Protein AF-0000000073273699 (afdb_homodimer)

Sequence (366 aa):
MGSTVRSQSVQRQERALERGRAPSEVQRMVDHVKKYYNDFLTRGKEALASQLFDDDVVHKDLVWDPAHPTVGVHGMQHYLHDLRTAFPDFTIEIDQIATCDMNSLMVQYSGTATGLGEYHSHKPSHHVSAFSGINLVRFNHDRSKIVEIQVYRSAFAEDRLELGERELHGEGGFRELRLRRLVMGSTVRSQSVQRQERALERGRAPSEVQRMVDHVKKYYNDFLTRGKEALASQLFDDDVVHKDLVWDPAHPTVGVHGMQHYLHDLRTAFPDFTIEIDQIATCDMNSLMVQYSGTATGLGEYHSHKPSHHVSAFSGINLVRFNHDRSKIVEIQVYRSAFAEDRLELGERELHGEGGFRELRLRRLV

pLDDT: mean 83.65, std 21.77, range [27.78, 98.88]

Organism: Auxenochlorella protothecoides (NCBI:txid3075)

Structure (mmCIF, N/CA/C/O backbone):
data_AF-0000000073273699-model_v1
#
loop_
_entity.id
_entity.type
_entity.pdbx_description
1 polymer 'SnoaL-like domain-containing protein'
#
loop_
_atom_site.group_PDB
_atom_site.id
_atom_site.type_symbol
_atom_site.label_atom_id
_atom_site.label_alt_id
_atom_site.label_comp_id
_atom_site.label_asym_id
_atom_site.label_entity_id
_atom_site.label_seq_id
_atom_site.pdbx_PDB_ins_code
_atom_site.Cartn_x
_atom_site.Cartn_y
_atom_site.Cartn_z
_atom_site.occupancy
_atom_site.B_iso_or_equiv
_atom_site.auth_seq_id
_atom_site.auth_comp_id
_atom_site.auth_asym_id
_atom_site.auth_atom_id
_atom_site.pdbx_PDB_model_num
ATOM 1 N N . MET A 1 1 ? 9.578 -1.946 24.609 1 35.25 1 MET A N 1
ATOM 2 C CA . MET A 1 1 ? 10.43 -2.873 23.875 1 35.25 1 MET A CA 1
ATOM 3 C C . MET A 1 1 ? 10.219 -2.721 22.375 1 35.25 1 MET A C 1
ATOM 5 O O . MET A 1 1 ? 11.156 -2.91 21.594 1 35.25 1 MET A O 1
ATOM 9 N N . GLY A 1 2 ? 8.961 -2.311 21.938 1 38.31 2 GLY A N 1
ATOM 10 C CA . GLY A 1 2 ? 8.578 -2.162 20.547 1 38.31 2 GLY A CA 1
ATOM 11 C C . GLY A 1 2 ? 9.242 -0.978 19.875 1 38.31 2 GLY A C 1
ATOM 12 O O . GLY A 1 2 ? 9.617 -1.058 18.703 1 38.31 2 GLY A O 1
ATOM 13 N N . SER A 1 3 ? 9.391 0.11 20.578 1 46.91 3 SER A N 1
ATOM 14 C CA . SER A 1 3 ? 9.93 1.363 20.062 1 46.91 3 SER A CA 1
ATOM 15 C C . SER A 1 3 ? 11.391 1.213 19.656 1 46.91 3 SER A C 1
ATOM 17 O O . SER A 1 3 ? 11.789 1.681 18.578 1 46.91 3 SER A O 1
ATOM 19 N N . THR A 1 4 ? 12.031 0.482 20.453 1 46.03 4 THR A N 1
ATOM 20 C CA . THR A 1 4 ? 13.469 0.326 20.266 1 46.03 4 THR A CA 1
ATOM 21 C C . THR A 1 4 ? 13.766 -0.51 19.031 1 46.03 4 THR A C 1
ATOM 23 O O . THR A 1 4 ? 14.688 -0.197 18.266 1 46.03 4 THR A O 1
ATOM 26 N N . VAL A 1 5 ? 12.945 -1.526 18.875 1 42.91 5 VAL A N 1
ATOM 27 C CA . VAL A 1 5 ? 13.172 -2.438 17.75 1 42.91 5 VAL A CA 1
ATOM 28 C C . VAL A 1 5 ? 12.898 -1.719 16.438 1 42.91 5 VAL A C 1
ATOM 30 O O . VAL A 1 5 ? 13.617 -1.913 15.453 1 42.91 5 VAL A O 1
ATOM 33 N N . ARG A 1 6 ? 12.016 -0.863 16.469 1 51.16 6 ARG A N 1
ATOM 34 C CA . ARG A 1 6 ? 11.68 -0.072 15.281 1 51.16 6 ARG A CA 1
ATOM 35 C C . ARG A 1 6 ? 12.812 0.882 14.93 1 51.16 6 ARG A C 1
ATOM 37 O O . ARG A 1 6 ? 13.172 1.02 13.758 1 51.16 6 ARG A O 1
ATOM 44 N N . SER A 1 7 ? 13.398 1.481 15.969 1 52.69 7 SER A N 1
ATOM 45 C CA . SER A 1 7 ? 14.508 2.412 15.781 1 52.69 7 SER A CA 1
ATOM 46 C C . SER A 1 7 ? 15.727 1.709 15.195 1 52.69 7 SER A C 1
ATOM 48 O O . SER A 1 7 ? 16.375 2.236 14.289 1 52.69 7 SER A O 1
ATOM 50 N N . GLN A 1 8 ? 15.953 0.525 15.625 1 49.41 8 GLN A N 1
ATOM 51 C CA . GLN A 1 8 ? 17.109 -0.231 15.164 1 49.41 8 GLN A CA 1
ATOM 52 C C . GLN A 1 8 ? 16.938 -0.667 13.711 1 49.41 8 GLN A C 1
ATOM 54 O O . GLN A 1 8 ? 17.906 -0.669 12.945 1 49.41 8 GLN A O 1
ATOM 59 N N . SER A 1 9 ? 15.758 -0.946 13.445 1 48.06 9 SER A N 1
ATOM 60 C CA . SER A 1 9 ? 15.492 -1.367 12.07 1 48.06 9 SER A CA 1
ATOM 61 C C . SER A 1 9 ? 15.734 -0.227 11.086 1 48.06 9 SER A C 1
ATOM 63 O O . SER A 1 9 ? 16.359 -0.425 10.039 1 48.06 9 SER A O 1
ATOM 65 N N . VAL A 1 10 ? 15.367 0.947 11.508 1 48.16 10 VAL A N 1
ATOM 66 C CA . VAL A 1 10 ? 15.578 2.115 10.656 1 48.16 10 VAL A CA 1
ATOM 67 C C . VAL A 1 10 ? 17.078 2.398 10.531 1 48.16 10 VAL A C 1
ATOM 69 O O . VAL A 1 10 ? 17.562 2.688 9.438 1 48.16 10 VAL A O 1
ATOM 72 N N . GLN A 1 11 ? 17.719 2.305 11.641 1 50.72 11 GLN A N 1
ATOM 73 C CA . GLN A 1 11 ? 19.156 2.555 11.617 1 50.72 11 GLN A CA 1
ATOM 74 C C . GLN A 1 11 ? 19.875 1.539 10.742 1 50.72 11 GLN A C 1
ATOM 76 O O . GLN A 1 11 ? 20.797 1.895 10 1 50.72 11 GLN A O 1
ATOM 81 N N . ARG A 1 12 ? 19.562 0.298 10.977 1 49.91 12 ARG A N 1
ATOM 82 C CA . ARG A 1 12 ? 20.188 -0.731 10.148 1 49.91 12 ARG A CA 1
ATOM 83 C C . ARG A 1 12 ? 19.922 -0.482 8.664 1 4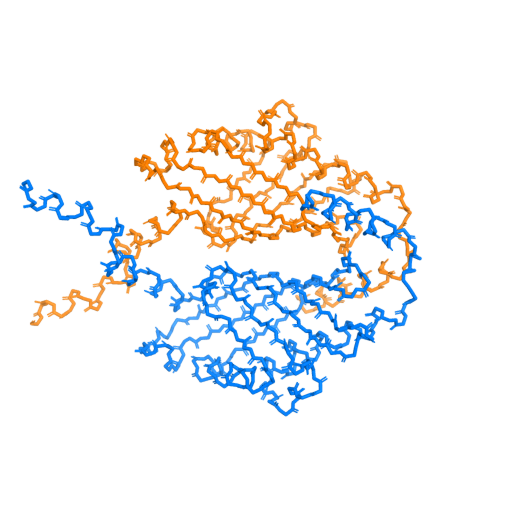9.91 12 ARG A C 1
ATOM 85 O O . ARG A 1 12 ? 20.781 -0.713 7.824 1 49.91 12 ARG A O 1
ATOM 92 N N . GLN A 1 13 ? 18.781 0.066 8.453 1 50.44 13 GLN A N 1
ATOM 93 C CA . GLN A 1 13 ? 18.359 0.38 7.09 1 50.44 13 GLN A CA 1
ATOM 94 C C . GLN A 1 13 ? 19.172 1.532 6.512 1 50.44 13 GLN A C 1
ATOM 96 O O . GLN A 1 13 ? 19.609 1.477 5.359 1 50.44 13 GLN A O 1
ATOM 101 N N . GLU A 1 14 ? 19.375 2.502 7.289 1 49.09 14 GLU A N 1
ATOM 102 C CA . GLU A 1 14 ? 20.219 3.623 6.883 1 49.09 14 GLU A CA 1
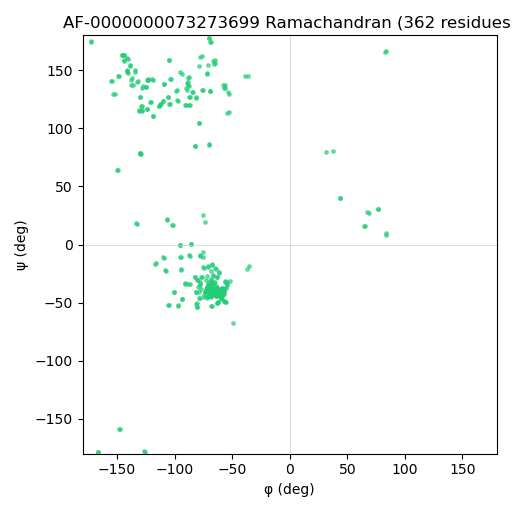ATOM 103 C C . GLU A 1 14 ? 21.625 3.156 6.512 1 49.09 14 GLU A C 1
ATOM 105 O O . GLU A 1 14 ? 22.203 3.621 5.527 1 49.09 14 GLU A O 1
ATOM 110 N N . ARG A 1 15 ? 22.062 2.273 7.301 1 47.03 15 ARG A N 1
ATOM 111 C CA . ARG A 1 15 ? 23.406 1.737 7.059 1 47.03 15 ARG A CA 1
ATOM 112 C C . ARG A 1 15 ? 23.438 0.911 5.777 1 47.03 15 ARG A C 1
ATOM 114 O O . ARG A 1 15 ? 24.422 0.946 5.035 1 47.03 15 ARG A O 1
ATOM 121 N N . ALA A 1 16 ? 22.453 0.102 5.652 1 51.53 16 ALA A N 1
ATOM 122 C CA . ALA A 1 16 ? 22.406 -0.703 4.434 1 51.53 16 ALA A CA 1
ATOM 123 C C . ALA A 1 16 ? 22.328 0.184 3.195 1 51.53 16 ALA A C 1
ATOM 125 O O . ALA A 1 16 ? 22.953 -0.119 2.17 1 51.53 16 ALA A O 1
ATOM 126 N N . LEU A 1 17 ? 21.547 1.187 3.297 1 50.28 17 LEU A N 1
ATOM 127 C CA . LEU A 1 17 ? 21.453 2.184 2.236 1 50.28 17 LEU A CA 1
ATOM 128 C C . LEU A 1 17 ? 22.828 2.75 1.902 1 50.28 17 LEU A C 1
ATOM 130 O O . LEU A 1 17 ? 23.109 3.064 0.744 1 50.28 17 LEU A O 1
ATOM 134 N N . GLU A 1 18 ? 23.578 2.82 2.982 1 46.41 18 GLU A N 1
ATOM 135 C CA . GLU A 1 18 ? 24.938 3.338 2.859 1 46.41 18 GLU A CA 1
ATOM 136 C C . GLU A 1 18 ? 25.891 2.262 2.354 1 46.41 18 GLU A C 1
ATOM 138 O O . GLU A 1 18 ? 26.828 2.557 1.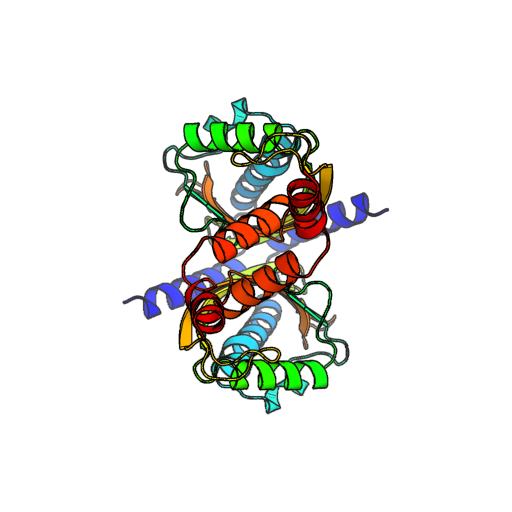603 1 46.41 18 GLU A O 1
ATOM 143 N N . ARG A 1 19 ? 25.844 1.085 3.057 1 47.75 19 ARG A N 1
ATOM 144 C CA . ARG A 1 19 ? 26.906 0.115 2.85 1 47.75 19 ARG A CA 1
ATOM 145 C C . ARG A 1 19 ? 26.75 -0.583 1.502 1 47.75 19 ARG A C 1
ATOM 147 O O . ARG A 1 19 ? 27.703 -1.189 1.002 1 47.75 19 ARG A O 1
ATOM 154 N N . GLY A 1 20 ? 26.219 -0.313 0.647 1 47.22 20 GLY A N 1
ATOM 155 C CA . GLY A 1 20 ? 26.094 -0.995 -0.631 1 47.22 20 GLY A CA 1
ATOM 156 C C . GLY A 1 20 ? 26.016 -2.504 -0.497 1 47.22 20 GLY A C 1
ATOM 157 O O . GLY A 1 20 ? 26.766 -3.102 0.286 1 47.22 20 GLY A O 1
ATOM 158 N N . ARG A 1 21 ? 24.969 -3.303 -0.185 1 52.19 21 ARG A N 1
ATOM 159 C CA . ARG A 1 21 ? 24.891 -4.758 -0.176 1 52.19 21 ARG A CA 1
ATOM 160 C C . ARG A 1 21 ? 25.719 -5.359 -1.311 1 52.19 21 ARG A C 1
ATOM 162 O O . ARG A 1 21 ? 25.875 -4.738 -2.365 1 52.19 21 ARG A O 1
ATOM 169 N N . ALA A 1 22 ? 26.359 -6.633 -0.948 1 56.41 22 ALA A N 1
ATOM 170 C CA . ALA A 1 22 ? 27 -7.227 -2.117 1 56.41 22 ALA A CA 1
ATOM 171 C C . ALA A 1 22 ? 26.016 -7.379 -3.268 1 56.41 22 ALA A C 1
ATOM 173 O O . ALA A 1 22 ? 24.906 -7.879 -3.076 1 56.41 22 ALA A O 1
ATOM 174 N N . PRO A 1 23 ? 26.203 -6.688 -4.266 1 62.56 23 PRO A N 1
ATOM 175 C CA . PRO A 1 23 ? 25.375 -6.648 -5.48 1 62.56 23 PRO A CA 1
ATOM 176 C C . PRO A 1 23 ? 24.797 -8.008 -5.844 1 62.56 23 PRO A C 1
ATOM 178 O O . PRO A 1 23 ? 23.641 -8.094 -6.293 1 62.56 23 PRO A O 1
ATOM 181 N N . SER A 1 24 ? 25.375 -9.094 -5.297 1 74.56 24 SER A N 1
ATOM 182 C CA . SER A 1 24 ? 24.938 -10.406 -5.766 1 74.56 24 SER A CA 1
ATOM 183 C C . SER A 1 24 ? 23.75 -10.906 -4.961 1 74.56 24 SER A C 1
ATOM 185 O O . SER A 1 24 ? 22.828 -11.516 -5.52 1 74.56 24 SER A O 1
ATOM 187 N N . GLU A 1 25 ? 23.672 -10.602 -3.656 1 80.31 25 GLU A N 1
ATOM 188 C CA . GLU A 1 25 ? 22.578 -11.07 -2.814 1 80.31 25 GLU A CA 1
ATOM 189 C C . GLU A 1 25 ? 21.266 -10.352 -3.148 1 80.31 25 GLU A C 1
ATOM 191 O O . GLU A 1 25 ? 20.203 -10.969 -3.199 1 80.31 25 GLU A O 1
ATOM 196 N N . VAL A 1 26 ? 21.438 -9.164 -3.402 1 85.06 26 VAL A N 1
ATOM 197 C CA . VAL A 1 26 ? 20.266 -8.383 -3.771 1 85.06 26 VAL A CA 1
ATOM 198 C C . VAL A 1 26 ? 19.734 -8.852 -5.125 1 85.06 26 VAL A C 1
ATOM 200 O O . VAL A 1 26 ? 18.516 -8.977 -5.312 1 85.06 26 VAL A O 1
ATOM 203 N N . GLN A 1 27 ? 20.609 -9.156 -5.977 1 88.25 27 GLN A N 1
ATOM 204 C CA . GLN A 1 27 ? 20.219 -9.617 -7.305 1 88.25 27 GLN A CA 1
ATOM 205 C C . GLN A 1 27 ? 19.453 -10.93 -7.227 1 88.25 27 GLN A C 1
ATOM 207 O O . GLN A 1 27 ? 18.484 -11.141 -7.973 1 88.25 27 GLN A O 1
ATOM 212 N N . ARG A 1 28 ? 19.875 -11.773 -6.352 1 90.75 28 ARG A N 1
ATOM 213 C CA . ARG A 1 28 ? 19.188 -13.047 -6.188 1 90.75 28 ARG A CA 1
ATOM 214 C C . ARG A 1 28 ? 17.766 -12.836 -5.691 1 90.75 28 ARG A C 1
ATOM 216 O O . ARG A 1 28 ? 16.828 -13.469 -6.188 1 90.75 28 ARG A O 1
ATOM 223 N N . MET A 1 29 ? 17.641 -11.945 -4.711 1 94.44 29 MET A N 1
ATOM 224 C CA . MET A 1 29 ? 16.312 -11.625 -4.199 1 94.44 29 MET A CA 1
ATOM 225 C C . MET A 1 29 ? 15.438 -11.016 -5.293 1 94.44 29 MET A C 1
ATOM 227 O O . MET A 1 29 ? 14.266 -11.359 -5.418 1 94.44 29 MET A O 1
ATOM 231 N N . VAL A 1 30 ? 16.016 -10.203 -6.066 1 93.62 30 VAL A N 1
ATOM 232 C CA . VAL A 1 30 ? 15.289 -9.531 -7.141 1 93.62 30 VAL A CA 1
ATOM 233 C C . VAL A 1 30 ? 14.836 -10.555 -8.18 1 93.62 30 VAL A C 1
ATOM 235 O O . VAL A 1 30 ? 13.703 -10.508 -8.656 1 93.62 30 VAL A O 1
ATOM 238 N N . ASP A 1 31 ? 15.695 -11.461 -8.5 1 94.12 31 ASP A N 1
ATOM 239 C CA . ASP A 1 31 ? 15.336 -12.523 -9.445 1 94.12 31 ASP A CA 1
ATOM 240 C C . ASP A 1 31 ? 14.188 -13.367 -8.906 1 94.12 31 ASP A C 1
ATOM 242 O O . ASP A 1 31 ? 13.312 -13.781 -9.664 1 94.12 31 ASP A O 1
ATOM 246 N N . HIS A 1 32 ? 14.258 -13.617 -7.613 1 96.56 32 HIS A N 1
ATOM 247 C CA . HIS A 1 32 ? 13.195 -14.375 -6.973 1 96.56 32 HIS A CA 1
ATOM 248 C C . HIS A 1 32 ? 11.859 -13.641 -7.062 1 96.56 32 HIS A C 1
ATOM 250 O O . HIS A 1 32 ? 10.836 -14.25 -7.367 1 96.56 32 HIS A O 1
ATOM 256 N N . VAL A 1 33 ? 11.836 -12.398 -6.863 1 97.12 33 VAL A N 1
ATOM 257 C CA . VAL A 1 33 ? 10.617 -11.586 -6.91 1 97.12 33 VAL A CA 1
ATOM 258 C C . VAL A 1 33 ? 10.102 -11.523 -8.344 1 97.12 33 VAL A C 1
ATOM 260 O O . VAL A 1 33 ? 8.891 -11.578 -8.578 1 97.12 33 VAL A O 1
ATOM 263 N N . LYS A 1 34 ? 10.992 -11.43 -9.297 1 97.19 34 LYS A N 1
ATOM 264 C CA . LYS A 1 34 ? 10.57 -11.445 -10.688 1 97.19 34 LYS A CA 1
ATOM 265 C C . LYS A 1 34 ? 9.891 -12.766 -11.039 1 97.19 34 LYS A C 1
ATOM 267 O O . LYS A 1 34 ? 8.867 -12.781 -11.734 1 97.19 34 LYS A O 1
ATOM 272 N N . LYS A 1 35 ? 10.438 -13.852 -10.586 1 98 35 LYS A N 1
ATOM 273 C CA . LYS A 1 35 ? 9.828 -15.156 -10.797 1 98 35 LYS A CA 1
ATOM 274 C C . LYS A 1 35 ? 8.453 -15.234 -10.133 1 98 35 LYS A C 1
ATOM 276 O O . LYS A 1 35 ? 7.512 -15.781 -10.703 1 98 35 LYS A O 1
ATOM 281 N N . TYR A 1 36 ? 8.359 -14.672 -8.969 1 98.81 36 TYR A N 1
ATOM 282 C CA . TYR A 1 36 ? 7.09 -14.68 -8.242 1 98.81 36 TYR A CA 1
ATOM 283 C C . TYR A 1 36 ? 6.023 -13.906 -9.016 1 98.81 36 TYR A C 1
ATOM 285 O O . TYR A 1 36 ? 4.941 -14.43 -9.281 1 98.81 36 TYR A O 1
ATOM 293 N N . TYR A 1 37 ? 6.281 -12.727 -9.445 1 98.56 37 TYR A N 1
ATOM 294 C CA . TYR A 1 37 ? 5.281 -11.867 -10.07 1 98.56 37 TYR A CA 1
ATOM 295 C C . TYR A 1 37 ? 5.035 -12.289 -11.516 1 98.56 37 TYR A C 1
ATOM 297 O O . TYR A 1 37 ? 3.889 -12.422 -11.945 1 98.56 37 TYR A O 1
ATOM 305 N N . ASN A 1 38 ? 6.086 -12.539 -12.305 1 97.88 38 ASN A N 1
ATOM 306 C CA . ASN A 1 38 ? 5.957 -12.766 -13.742 1 97.88 38 ASN A CA 1
ATOM 307 C C . ASN A 1 38 ? 5.547 -14.203 -14.047 1 97.88 38 ASN A C 1
ATOM 309 O O . ASN A 1 38 ? 4.691 -14.445 -14.898 1 97.88 38 ASN A O 1
ATOM 313 N N . ASP A 1 39 ? 6.113 -15.125 -13.344 1 98.31 39 ASP A N 1
ATOM 314 C CA . ASP A 1 39 ? 5.898 -16.531 -13.68 1 98.31 39 ASP A CA 1
ATOM 315 C C . ASP A 1 39 ? 4.805 -17.141 -12.82 1 98.31 39 ASP A C 1
ATOM 317 O O . ASP A 1 39 ? 3.84 -17.719 -13.336 1 98.31 39 ASP A O 1
ATOM 321 N N . PHE A 1 40 ? 4.961 -16.984 -11.484 1 98.75 40 PHE A N 1
ATOM 322 C CA . PHE A 1 40 ? 3.988 -17.594 -10.586 1 98.75 40 PHE A CA 1
ATOM 323 C C . PHE A 1 40 ? 2.625 -16.922 -10.719 1 98.75 40 PHE A C 1
ATOM 325 O O . PHE A 1 40 ? 1.641 -17.578 -11.078 1 98.75 40 PHE A O 1
ATOM 332 N N . LEU A 1 41 ? 2.559 -15.656 -10.594 1 98.56 41 LEU A N 1
ATOM 333 C CA . LEU A 1 41 ? 1.275 -14.961 -10.578 1 98.56 41 LEU A CA 1
ATOM 334 C C . LEU A 1 41 ? 0.747 -14.766 -12 1 98.56 41 LEU A C 1
ATOM 336 O O . LEU A 1 41 ? -0.39 -15.133 -12.297 1 98.56 41 LEU A O 1
ATOM 340 N N . THR A 1 42 ? 1.517 -14.18 -12.891 1 98.25 42 THR A N 1
ATOM 341 C CA . THR A 1 42 ? 1.051 -13.766 -14.203 1 98.25 42 THR A CA 1
ATOM 342 C C . THR A 1 42 ? 0.881 -14.969 -15.125 1 98.25 42 THR A C 1
ATOM 344 O O . THR A 1 42 ? -0.141 -15.094 -15.805 1 98.25 42 THR A O 1
ATOM 347 N N . ARG A 1 43 ? 1.837 -15.875 -15.109 1 97.94 43 ARG A N 1
ATOM 348 C CA . ARG A 1 43 ? 1.798 -17 -16.047 1 97.94 43 ARG A CA 1
ATOM 349 C C . ARG A 1 43 ? 1.17 -18.219 -15.391 1 97.94 43 ARG A C 1
ATOM 351 O O . ARG A 1 43 ? 0.941 -19.234 -16.047 1 97.94 43 ARG A O 1
ATOM 358 N N . GLY A 1 44 ? 0.947 -18.219 -14.117 1 97.88 44 GLY A N 1
ATOM 359 C CA . GLY A 1 44 ? 0.243 -19.297 -13.438 1 97.88 44 GLY A CA 1
ATOM 360 C C . GLY A 1 44 ? 1.1 -20.531 -13.234 1 97.88 44 GLY A C 1
ATOM 361 O O . GLY A 1 44 ? 0.584 -21.656 -13.188 1 97.88 44 GLY A O 1
ATOM 362 N N . LYS A 1 45 ? 2.373 -20.328 -13.086 1 98.06 45 LYS A N 1
ATOM 363 C CA . LYS A 1 45 ? 3.252 -21.484 -12.93 1 98.06 45 LYS A CA 1
ATOM 364 C C . LYS A 1 45 ? 3.256 -21.984 -11.484 1 98.06 45 LYS A C 1
ATOM 366 O O . LYS A 1 45 ? 4.219 -21.75 -10.75 1 98.06 45 LYS A O 1
ATOM 371 N N . GLU A 1 46 ? 2.32 -22.781 -11.188 1 97.75 46 GLU A N 1
ATOM 372 C CA . GLU A 1 46 ? 2.082 -23.281 -9.836 1 97.75 46 GLU A CA 1
ATOM 373 C C . GLU A 1 46 ? 3.254 -24.125 -9.344 1 97.75 46 GLU A C 1
ATOM 375 O O . GLU A 1 46 ? 3.568 -24.125 -8.148 1 97.75 46 GLU A O 1
ATOM 380 N N . ALA A 1 47 ? 3.951 -24.734 -10.195 1 97.62 47 ALA A N 1
ATOM 381 C CA . ALA A 1 47 ? 5.035 -25.641 -9.859 1 97.62 47 ALA A CA 1
ATOM 382 C C . ALA A 1 47 ? 6.207 -24.906 -9.227 1 97.62 47 ALA A C 1
ATOM 384 O O . ALA A 1 47 ? 7.07 -25.516 -8.594 1 97.62 47 ALA A O 1
ATOM 385 N N . LEU A 1 48 ? 6.25 -23.641 -9.375 1 98.44 48 LEU A N 1
ATOM 386 C CA . LEU A 1 48 ? 7.352 -22.828 -8.852 1 98.44 48 LEU A CA 1
ATOM 387 C C . LEU A 1 48 ? 7.184 -22.609 -7.352 1 98.44 48 LEU A C 1
ATOM 389 O O . LEU A 1 48 ? 8.109 -22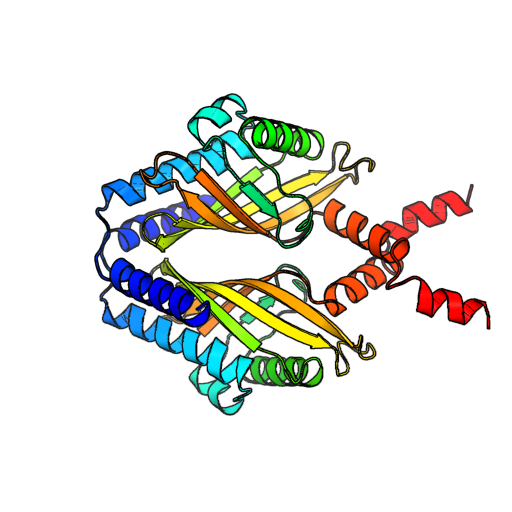.125 -6.688 1 98.44 48 LEU A O 1
ATOM 393 N N . ALA A 1 49 ? 6.059 -22.969 -6.797 1 98.62 49 ALA A N 1
ATOM 394 C CA . ALA A 1 49 ? 5.734 -22.609 -5.418 1 98.62 49 ALA A CA 1
ATOM 395 C C . ALA A 1 49 ? 6.801 -23.109 -4.453 1 98.62 49 ALA A C 1
ATOM 397 O O . ALA A 1 49 ? 7.297 -22.344 -3.617 1 98.62 49 ALA A O 1
ATOM 398 N N . SER A 1 50 ? 7.18 -24.328 -4.551 1 97.88 50 SER A N 1
ATOM 399 C CA . SER A 1 50 ? 8.125 -24.922 -3.607 1 97.88 50 SER A CA 1
ATOM 400 C C . SER A 1 50 ? 9.508 -24.281 -3.74 1 97.88 50 SER A C 1
ATOM 402 O O . SER A 1 50 ? 10.281 -24.266 -2.781 1 97.88 50 SER A O 1
ATOM 404 N N . GLN A 1 51 ? 9.812 -23.781 -4.875 1 98.06 51 GLN A N 1
ATOM 405 C CA . GLN A 1 51 ? 11.078 -23.094 -5.102 1 98.06 51 GLN A CA 1
ATOM 406 C C . GLN A 1 51 ? 11.023 -21.656 -4.578 1 98.06 51 GLN A C 1
ATOM 408 O O . GLN A 1 51 ? 12.031 -21.125 -4.105 1 98.06 51 GLN A O 1
ATOM 413 N N . LEU A 1 52 ? 9.938 -21.047 -4.582 1 98.75 52 LEU A N 1
ATOM 414 C CA . LEU A 1 52 ? 9.805 -19.625 -4.316 1 98.75 52 LEU A CA 1
ATOM 415 C C . LEU A 1 52 ? 9.578 -19.359 -2.832 1 98.75 52 LEU A C 1
ATOM 417 O O . LEU A 1 52 ? 10.07 -18.375 -2.285 1 98.75 52 LEU A O 1
ATOM 421 N N . PHE A 1 53 ? 8.891 -20.297 -2.184 1 98.88 53 PHE A N 1
ATOM 422 C CA . PHE A 1 53 ? 8.367 -19.953 -0.864 1 98.88 53 PHE A CA 1
ATOM 423 C C . PHE A 1 53 ? 8.945 -20.891 0.2 1 98.88 53 PHE A C 1
ATOM 425 O O . PHE A 1 53 ? 9.117 -22.078 -0.042 1 98.88 53 PHE A O 1
ATOM 432 N N . ASP A 1 54 ? 9.203 -20.281 1.361 1 98.62 54 ASP A N 1
ATOM 433 C CA . ASP A 1 54 ? 9.492 -21.047 2.57 1 98.62 54 ASP A CA 1
ATOM 434 C C . ASP A 1 54 ? 8.281 -21.859 3.014 1 98.62 54 ASP A C 1
ATOM 436 O O . ASP A 1 54 ? 7.137 -21.453 2.758 1 98.62 54 ASP A O 1
ATOM 440 N N . ASP A 1 55 ? 8.477 -22.906 3.729 1 98.12 55 ASP A N 1
ATOM 441 C CA . ASP A 1 55 ? 7.383 -23.75 4.203 1 98.12 55 ASP A CA 1
ATOM 442 C C . ASP A 1 55 ? 6.438 -22.969 5.109 1 98.12 55 ASP A C 1
ATOM 444 O O . ASP A 1 55 ? 5.246 -23.281 5.188 1 98.12 55 ASP A O 1
ATOM 448 N N . ASP A 1 56 ? 7 -21.891 5.707 1 97.69 56 ASP A N 1
ATOM 449 C CA . ASP A 1 56 ? 6.219 -21.125 6.676 1 97.69 56 ASP A CA 1
ATOM 450 C C . ASP A 1 56 ? 5.785 -19.781 6.09 1 97.69 56 ASP A C 1
ATOM 452 O O . ASP A 1 56 ? 5.539 -18.828 6.832 1 97.69 56 ASP A O 1
ATOM 456 N N . VAL A 1 57 ? 5.777 -19.688 4.832 1 98.88 57 VAL A N 1
ATOM 457 C CA . VAL A 1 57 ? 5.449 -18.422 4.191 1 98.88 57 VAL A CA 1
ATOM 458 C C . VAL A 1 57 ? 4.078 -17.953 4.66 1 98.88 57 VAL A C 1
ATOM 460 O O . VAL A 1 57 ? 3.154 -18.75 4.82 1 98.88 57 VAL A O 1
ATOM 463 N N . VAL A 1 58 ? 3.961 -16.641 4.953 1 98.88 58 VAL A N 1
ATOM 464 C CA . VAL A 1 58 ? 2.705 -15.977 5.273 1 98.88 58 VAL A CA 1
ATOM 465 C C . VAL A 1 58 ? 2.449 -14.852 4.277 1 98.88 58 VAL A C 1
ATOM 467 O O . VAL A 1 58 ? 3.303 -13.984 4.082 1 98.88 58 VAL A O 1
ATOM 470 N N . HIS A 1 59 ? 1.339 -14.898 3.611 1 98.75 59 HIS A N 1
ATOM 471 C CA . HIS A 1 59 ? 0.853 -13.891 2.674 1 98.75 59 HIS A CA 1
ATOM 472 C C . HIS A 1 59 ? -0.392 -13.195 3.213 1 98.75 59 HIS A C 1
ATOM 474 O O . HIS A 1 59 ? -1.407 -13.836 3.475 1 98.75 59 HIS A O 1
ATOM 480 N N . LYS A 1 60 ? -0.277 -11.852 3.359 1 98.5 60 LYS A N 1
ATOM 481 C CA . LYS A 1 60 ? -1.364 -11.094 3.975 1 98.5 60 LYS A CA 1
ATOM 482 C C . LYS A 1 60 ? -1.769 -9.906 3.105 1 98.5 60 LYS A C 1
ATOM 484 O O . LYS A 1 60 ? -0.938 -9.055 2.783 1 98.5 60 LYS A O 1
ATOM 489 N N . ASP A 1 61 ? -3.021 -9.906 2.672 1 97.94 61 ASP A N 1
ATOM 490 C CA . ASP A 1 61 ? -3.615 -8.672 2.162 1 97.94 61 ASP A CA 1
ATOM 491 C C . ASP A 1 61 ? -4.055 -7.762 3.305 1 97.94 61 ASP A C 1
ATOM 493 O O . ASP A 1 61 ? -5.109 -7.977 3.906 1 97.94 61 ASP A O 1
ATOM 497 N N . LEU A 1 62 ? -3.295 -6.719 3.562 1 98 62 LEU A N 1
ATOM 498 C CA . LEU A 1 62 ? -3.504 -5.918 4.762 1 98 62 LEU A CA 1
ATOM 499 C C . LEU A 1 62 ? -4.566 -4.852 4.523 1 98 62 LEU A C 1
ATOM 501 O O . LEU A 1 62 ? -4.953 -4.133 5.449 1 98 62 LEU A O 1
ATOM 505 N N . VAL A 1 63 ? -5.113 -4.855 3.289 1 97.62 63 VAL A N 1
ATOM 506 C CA . VAL A 1 63 ? -6.117 -3.859 2.936 1 97.62 63 VAL A CA 1
ATOM 507 C C . VAL A 1 63 ? -7.496 -4.512 2.893 1 97.62 63 VAL A C 1
ATOM 509 O O . VAL A 1 63 ? -8.414 -4.082 3.594 1 97.62 63 VAL A O 1
ATOM 512 N N . TRP A 1 64 ? -7.656 -5.598 2.168 1 94.25 64 TRP A N 1
ATOM 513 C CA . TRP A 1 64 ? -9 -6.062 1.827 1 94.25 64 TRP A CA 1
ATOM 514 C C . TRP A 1 64 ? -9.352 -7.324 2.609 1 94.25 64 TRP A C 1
ATOM 516 O O . TRP A 1 64 ? -10.531 -7.66 2.758 1 94.25 64 TRP A O 1
ATOM 526 N N . ASP A 1 65 ? -8.297 -8.023 3.078 1 92.12 65 ASP A N 1
ATOM 527 C CA . ASP A 1 65 ? -8.586 -9.242 3.826 1 92.12 65 ASP A CA 1
ATOM 528 C C . ASP A 1 65 ? -7.512 -9.516 4.875 1 92.12 65 ASP A C 1
ATOM 530 O O . ASP A 1 65 ? -6.895 -10.578 4.879 1 92.12 65 ASP A O 1
ATOM 534 N N . PRO A 1 66 ? -7.379 -8.633 5.863 1 93.56 66 PRO A N 1
ATOM 535 C CA . PRO A 1 66 ? -6.309 -8.773 6.852 1 93.56 66 PRO A CA 1
ATOM 536 C C . PRO A 1 66 ? -6.539 -9.938 7.812 1 93.56 66 PRO A C 1
ATOM 538 O O . PRO A 1 66 ? -5.602 -10.398 8.469 1 93.56 66 PRO A O 1
ATOM 541 N N . ALA A 1 67 ? -7.684 -10.391 7.918 1 91 67 ALA A N 1
ATOM 542 C CA . ALA A 1 67 ? -8.039 -11.391 8.922 1 91 67 ALA A CA 1
ATOM 543 C C . ALA A 1 67 ? -7.77 -12.797 8.414 1 91 67 ALA A C 1
ATOM 545 O O . ALA A 1 67 ? -7.777 -13.758 9.188 1 91 67 ALA A O 1
ATOM 546 N N . HIS A 1 68 ? -7.469 -12.984 7.137 1 94.19 68 HIS A N 1
ATOM 547 C CA . HIS A 1 68 ? -7.348 -14.32 6.562 1 94.19 68 HIS A CA 1
ATOM 548 C C . HIS A 1 68 ? -6.039 -14.469 5.789 1 94.19 68 HIS A C 1
ATOM 550 O O . HIS A 1 68 ? -6.043 -14.508 4.559 1 94.19 68 HIS A O 1
ATOM 556 N N . PRO A 1 69 ? -5.012 -14.656 6.441 1 97.75 69 PRO A N 1
ATOM 557 C CA . PRO A 1 69 ? -3.729 -14.852 5.762 1 97.75 69 PRO A CA 1
ATOM 558 C C . PRO A 1 69 ? -3.633 -16.203 5.062 1 97.75 69 PRO A C 1
ATOM 560 O O . PRO A 1 69 ? -4.246 -17.172 5.508 1 97.75 69 PRO A O 1
ATOM 563 N N . THR A 1 70 ? -2.932 -16.234 3.945 1 98.31 70 THR A N 1
ATOM 564 C CA . THR A 1 70 ? -2.514 -17.469 3.297 1 98.31 70 THR A CA 1
ATOM 565 C C . THR A 1 70 ? -1.223 -18 3.916 1 98.31 70 THR A C 1
ATOM 567 O O . THR A 1 70 ? -0.245 -17.25 4.047 1 98.31 70 THR A O 1
ATOM 570 N N . VAL A 1 71 ? -1.25 -19.297 4.238 1 98.56 71 VAL A N 1
ATOM 571 C CA . VAL A 1 71 ? -0.092 -19.828 4.949 1 98.56 71 VAL A CA 1
ATOM 572 C C . VAL A 1 71 ? 0.428 -21.078 4.234 1 98.56 71 VAL A C 1
ATOM 574 O O . VAL A 1 71 ? -0.357 -21.922 3.795 1 98.56 71 VAL A O 1
ATOM 577 N N . GLY A 1 72 ? 1.729 -21.125 4.086 1 98.69 72 GLY A N 1
ATOM 578 C CA . GLY A 1 72 ? 2.391 -22.328 3.59 1 98.69 72 GLY A CA 1
ATOM 579 C C . GLY A 1 72 ? 2.396 -22.422 2.076 1 98.69 72 GLY A C 1
ATOM 580 O O . GLY A 1 72 ? 1.648 -21.719 1.4 1 98.69 72 GLY A O 1
ATOM 581 N N . VAL A 1 73 ? 3.264 -23.375 1.627 1 98.75 73 VAL A N 1
ATOM 582 C CA . VAL A 1 73 ? 3.447 -23.562 0.192 1 98.75 73 VAL A CA 1
ATOM 583 C C . VAL A 1 73 ? 2.137 -24.031 -0.44 1 98.75 73 VAL A C 1
ATOM 585 O O . VAL A 1 73 ? 1.729 -23.516 -1.483 1 98.75 73 VAL A O 1
ATOM 588 N N . HIS A 1 74 ? 1.443 -24.938 0.207 1 98.31 74 HIS A N 1
ATOM 589 C CA . HIS A 1 74 ? 0.155 -25.391 -0.302 1 98.31 74 HIS A CA 1
ATOM 590 C C . HIS A 1 74 ? -0.868 -24.266 -0.307 1 98.31 74 HIS A C 1
ATOM 592 O O . HIS A 1 74 ? -1.678 -24.156 -1.231 1 98.31 74 HIS A O 1
ATOM 598 N N . GLY A 1 75 ? -0.818 -23.469 0.742 1 98.44 75 GLY A N 1
ATOM 599 C CA . GLY A 1 75 ? -1.673 -22.281 0.778 1 98.44 75 GLY A CA 1
ATOM 600 C C . GLY A 1 75 ? -1.449 -21.359 -0.395 1 98.44 75 GLY A C 1
ATOM 601 O O . GLY A 1 75 ? -2.406 -20.859 -0.996 1 98.44 75 GLY A O 1
ATOM 602 N N . MET A 1 76 ? -0.201 -21.203 -0.738 1 98.75 76 MET A N 1
ATOM 603 C CA . MET A 1 76 ? 0.132 -20.312 -1.851 1 98.75 76 MET A CA 1
ATOM 604 C C . MET A 1 76 ? -0.325 -20.922 -3.178 1 98.75 76 MET A C 1
ATOM 606 O O . MET A 1 76 ? -0.747 -20.188 -4.078 1 98.75 76 MET A O 1
ATOM 610 N N . GLN A 1 77 ? -0.244 -22.203 -3.295 1 98.56 77 GLN A N 1
ATOM 611 C CA . GLN A 1 77 ? -0.75 -22.859 -4.492 1 98.56 77 GLN A CA 1
ATOM 612 C C . GLN A 1 77 ? -2.262 -22.688 -4.617 1 98.56 77 GLN A C 1
ATOM 614 O O . GLN A 1 77 ? -2.771 -22.391 -5.699 1 98.56 77 GLN A O 1
ATOM 619 N N . HIS A 1 78 ? -2.953 -22.828 -3.547 1 97.25 78 HIS A N 1
ATOM 620 C CA . HIS A 1 78 ? -4.398 -22.641 -3.539 1 97.25 78 HIS A CA 1
ATOM 621 C C . HIS A 1 78 ? -4.762 -21.188 -3.846 1 97.25 78 HIS A C 1
ATOM 623 O O . HIS A 1 78 ? -5.723 -20.922 -4.57 1 97.25 78 HIS A O 1
ATOM 629 N N . TYR A 1 79 ? -4.008 -20.328 -3.279 1 97.44 79 TYR A N 1
ATOM 630 C CA . TYR A 1 79 ? -4.199 -18.922 -3.547 1 97.44 79 TYR A CA 1
ATOM 631 C C . TYR A 1 79 ? -4.109 -18.625 -5.039 1 97.44 79 TYR A C 1
ATOM 633 O O . TYR A 1 79 ? -4.961 -17.922 -5.594 1 97.44 79 TYR A O 1
ATOM 641 N N . LEU A 1 80 ? -3.035 -19.141 -5.633 1 98 80 LEU A N 1
ATOM 642 C CA . LEU A 1 80 ? -2.867 -18.953 -7.07 1 98 80 LEU A CA 1
ATOM 643 C C . LEU A 1 80 ? -4.043 -19.547 -7.84 1 98 80 LEU A C 1
ATOM 645 O O . LEU A 1 80 ? -4.547 -18.922 -8.781 1 98 80 LEU A O 1
ATOM 649 N N . HIS A 1 81 ? -4.461 -20.688 -7.461 1 96.38 81 HIS A N 1
ATOM 650 C CA . HIS A 1 81 ? -5.586 -21.344 -8.117 1 96.38 81 HIS A CA 1
ATOM 651 C C . HIS A 1 81 ? -6.848 -20.484 -8.031 1 96.38 81 HIS A C 1
ATOM 653 O O . HIS A 1 81 ? -7.535 -20.281 -9.031 1 96.38 81 HIS A O 1
ATOM 659 N N . ASP A 1 82 ? -7.137 -19.969 -6.852 1 94.75 82 ASP A N 1
ATOM 660 C CA . ASP A 1 82 ? -8.305 -19.125 -6.645 1 94.75 82 ASP A CA 1
ATOM 661 C C . ASP A 1 82 ? -8.219 -17.844 -7.484 1 94.75 82 ASP A C 1
ATOM 663 O O . ASP A 1 82 ? -9.203 -17.438 -8.102 1 94.75 82 ASP A O 1
ATOM 667 N N . LEU A 1 83 ? -7.047 -17.266 -7.48 1 96.25 83 LEU A N 1
ATOM 668 C CA . LEU A 1 83 ? -6.816 -16.047 -8.242 1 96.25 83 LEU A CA 1
ATOM 669 C C . LEU A 1 83 ? -7.062 -16.266 -9.727 1 96.25 83 LEU A C 1
ATOM 671 O O . LEU A 1 83 ? -7.785 -15.492 -10.367 1 96.25 83 LEU A O 1
ATOM 675 N N . ARG A 1 84 ? -6.578 -17.359 -10.258 1 95.81 84 ARG A N 1
ATOM 676 C CA . ARG A 1 84 ? -6.68 -17.625 -11.688 1 95.81 84 ARG A CA 1
ATOM 677 C C . ARG A 1 84 ? -8.086 -18.078 -12.062 1 95.81 84 ARG A C 1
ATOM 679 O O . ARG A 1 84 ? -8.523 -17.891 -13.203 1 95.81 84 ARG A O 1
ATOM 686 N N . THR A 1 85 ? -8.742 -18.688 -11.109 1 94.75 85 THR A N 1
ATOM 687 C CA . THR A 1 85 ? -10.141 -19.047 -11.336 1 94.75 85 THR A CA 1
ATOM 688 C C . THR A 1 85 ? -11.016 -17.812 -11.43 1 94.75 85 THR A C 1
ATOM 690 O O . THR A 1 85 ? -11.82 -17.672 -12.352 1 94.75 85 THR A O 1
ATOM 693 N N . ALA A 1 86 ? -10.781 -16.906 -10.555 1 95 86 ALA A N 1
ATOM 694 C CA . ALA A 1 86 ? -11.57 -15.672 -10.531 1 95 86 ALA A CA 1
ATOM 695 C C . ALA A 1 86 ? -11.188 -14.758 -11.695 1 95 86 ALA A C 1
ATOM 697 O O . ALA A 1 86 ? -12.055 -14.125 -12.305 1 95 86 ALA A O 1
ATOM 698 N N . PHE A 1 87 ? -9.859 -14.695 -11.961 1 97.5 87 PHE A N 1
ATOM 699 C CA . PHE A 1 87 ? -9.297 -13.789 -12.953 1 97.5 87 PHE A CA 1
ATOM 700 C C . PHE A 1 87 ? -8.375 -14.539 -13.914 1 97.5 87 PHE A C 1
ATOM 702 O O . PHE A 1 87 ? -7.152 -14.383 -13.852 1 97.5 87 PHE A O 1
ATOM 709 N N . PRO A 1 88 ? -8.859 -15.242 -14.859 1 97.38 88 PRO A N 1
ATOM 710 C CA . PRO A 1 88 ? -8.023 -16.062 -15.742 1 97.38 88 PRO A CA 1
ATOM 711 C C . PRO A 1 88 ? -7.062 -15.219 -16.578 1 97.38 88 PRO A C 1
ATOM 713 O O . PRO A 1 88 ? -6.078 -15.742 -17.109 1 97.38 88 PRO A O 1
ATOM 716 N N . ASP A 1 89 ? -7.309 -13.914 -16.781 1 97.81 89 ASP A N 1
ATOM 717 C CA . ASP A 1 89 ? -6.457 -13.039 -17.594 1 97.81 89 ASP A CA 1
ATOM 718 C C . ASP A 1 89 ? -5.578 -12.164 -16.688 1 97.81 89 ASP A C 1
ATOM 720 O O . ASP A 1 89 ? -5.016 -11.164 -17.156 1 97.81 89 ASP A O 1
ATOM 724 N N . PHE A 1 90 ? -5.465 -12.531 -15.461 1 98.06 90 PHE A N 1
ATOM 725 C CA . PHE A 1 90 ? -4.703 -11.758 -14.492 1 98.06 90 PHE A CA 1
ATOM 726 C C . PHE A 1 90 ? -3.291 -11.492 -15 1 98.06 90 PHE A C 1
ATOM 728 O O . 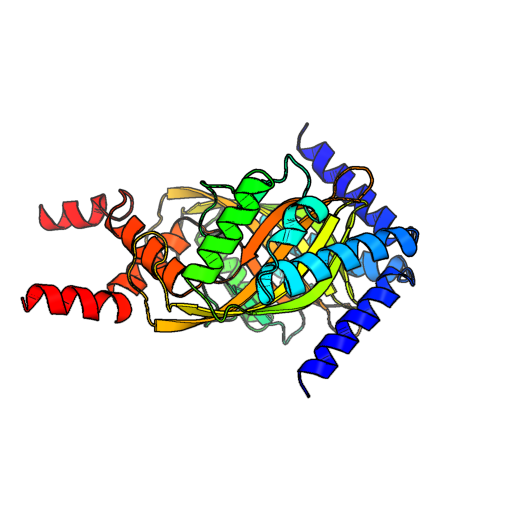PHE A 1 90 ? -2.596 -12.422 -15.43 1 98.06 90 PHE A O 1
ATOM 735 N N . THR A 1 91 ? -2.871 -10.219 -14.945 1 98.06 91 THR A N 1
ATOM 736 C CA . THR A 1 91 ? -1.495 -9.852 -15.258 1 98.06 91 THR A CA 1
ATOM 737 C C . THR A 1 91 ? -0.967 -8.836 -14.25 1 98.06 91 THR A C 1
ATOM 739 O O . THR A 1 91 ? -1.707 -7.961 -13.797 1 98.06 91 THR A O 1
ATOM 742 N N . ILE A 1 92 ? 0.241 -8.977 -13.938 1 98.06 92 ILE A N 1
ATOM 743 C CA . ILE A 1 92 ? 0.912 -8.039 -13.039 1 98.06 92 ILE A CA 1
ATOM 744 C C . ILE A 1 92 ? 2.307 -7.723 -13.578 1 98.06 92 ILE A C 1
ATOM 746 O O . ILE A 1 92 ? 2.996 -8.609 -14.094 1 98.06 92 ILE A O 1
ATOM 750 N N . GLU A 1 93 ? 2.695 -6.496 -13.539 1 97.38 93 GLU A N 1
ATOM 751 C CA . GLU A 1 93 ? 4.02 -6.023 -13.922 1 97.38 93 GLU A CA 1
ATOM 752 C C . GLU A 1 93 ? 4.691 -5.266 -12.781 1 97.38 93 GLU A C 1
ATOM 754 O O . GLU A 1 93 ? 4.039 -4.504 -12.07 1 97.38 93 GLU A O 1
ATOM 759 N N . ILE A 1 94 ? 5.988 -5.5 -12.703 1 96.62 94 ILE A N 1
ATOM 760 C CA . ILE A 1 94 ? 6.77 -4.797 -11.695 1 96.62 94 ILE A CA 1
ATOM 761 C C . ILE A 1 94 ? 7.113 -3.395 -12.188 1 96.62 94 ILE A C 1
ATOM 763 O O . ILE A 1 94 ? 7.664 -3.23 -13.281 1 96.62 94 ILE A O 1
ATOM 767 N N . ASP A 1 95 ? 6.785 -2.379 -11.391 1 94.75 95 ASP A N 1
ATOM 768 C CA . ASP A 1 95 ? 7.094 -0.994 -11.734 1 94.75 95 ASP A CA 1
ATOM 769 C C . ASP A 1 95 ? 8.422 -0.562 -11.125 1 94.75 95 ASP A C 1
ATOM 771 O O . ASP A 1 95 ? 9.234 0.092 -11.789 1 94.75 95 ASP A O 1
ATOM 775 N N . GLN A 1 96 ? 8.562 -0.902 -9.812 1 90.81 96 GLN A N 1
ATOM 776 C CA . GLN A 1 96 ? 9.75 -0.525 -9.055 1 90.81 96 GLN A CA 1
ATOM 777 C C . GLN A 1 96 ? 10.055 -1.558 -7.973 1 90.81 96 GLN A C 1
ATOM 779 O O . GLN A 1 96 ? 9.148 -2.166 -7.406 1 90.81 96 GLN A O 1
ATOM 784 N N . ILE A 1 97 ? 11.414 -1.728 -7.762 1 92.88 97 ILE A N 1
ATOM 785 C CA . ILE A 1 97 ? 11.883 -2.553 -6.652 1 92.88 97 ILE A CA 1
ATOM 786 C C . ILE A 1 97 ? 12.844 -1.75 -5.781 1 92.88 97 ILE A C 1
ATOM 788 O O . ILE A 1 97 ? 13.703 -1.029 -6.297 1 92.88 97 ILE A O 1
ATOM 792 N N . ALA A 1 98 ? 12.656 -1.858 -4.453 1 90.38 98 ALA A N 1
ATOM 793 C CA . ALA A 1 98 ? 13.555 -1.199 -3.508 1 90.38 98 ALA A CA 1
ATOM 794 C C . ALA A 1 98 ? 13.992 -2.162 -2.408 1 90.38 98 ALA A C 1
ATOM 796 O O . ALA A 1 98 ? 13.195 -2.963 -1.919 1 90.38 98 ALA A O 1
ATOM 797 N N . THR A 1 99 ? 15.266 -2.025 -2.07 1 86.06 99 THR A N 1
ATOM 798 C CA . THR A 1 99 ? 15.766 -2.799 -0.941 1 86.06 99 THR A CA 1
ATOM 799 C C . THR A 1 99 ? 15.547 -2.049 0.37 1 86.06 99 THR A C 1
ATOM 801 O O . THR A 1 99 ? 15.906 -0.878 0.491 1 86.06 99 THR A O 1
ATOM 804 N N . CYS A 1 100 ? 14.898 -2.748 1.317 1 82.81 100 CYS A N 1
ATOM 805 C CA . CYS A 1 100 ? 14.617 -2.076 2.58 1 82.81 100 CYS A CA 1
ATOM 806 C C . CYS A 1 100 ? 15.617 -2.492 3.654 1 82.81 100 CYS A C 1
ATOM 808 O O . CYS A 1 100 ? 15.945 -1.703 4.543 1 82.81 100 CYS A O 1
ATOM 810 N N . ASP A 1 101 ? 15.961 -3.734 3.707 1 81 101 ASP A N 1
ATOM 811 C CA . ASP A 1 101 ? 16.984 -4.27 4.598 1 81 101 ASP A CA 1
ATOM 812 C C . ASP A 1 101 ? 17.719 -5.449 3.951 1 81 101 ASP A C 1
ATOM 814 O O . ASP A 1 101 ? 17.719 -5.582 2.727 1 81 101 ASP A O 1
ATOM 818 N N . MET A 1 102 ? 18.312 -6.25 4.801 1 83.31 102 MET A N 1
ATOM 819 C CA . MET A 1 102 ? 19.172 -7.297 4.254 1 83.31 102 MET A CA 1
ATOM 820 C C . MET A 1 102 ? 18.328 -8.43 3.668 1 83.31 102 MET A C 1
ATOM 822 O O . MET A 1 102 ? 18.812 -9.195 2.836 1 83.31 102 MET A O 1
ATOM 826 N N . ASN A 1 103 ? 17.062 -8.492 4.086 1 91.56 103 ASN A N 1
ATOM 827 C CA . ASN A 1 103 ? 16.312 -9.664 3.658 1 91.56 103 ASN A CA 1
ATOM 828 C C . ASN A 1 103 ? 14.938 -9.281 3.123 1 91.56 103 ASN A C 1
ATOM 830 O O . ASN A 1 103 ? 14.023 -10.109 3.094 1 91.56 103 ASN A O 1
ATOM 834 N N . SER A 1 104 ? 14.805 -8.008 2.775 1 94.5 104 SER A N 1
ATOM 835 C CA . SER A 1 104 ? 13.461 -7.633 2.34 1 94.5 104 SER A CA 1
ATOM 836 C C . SER A 1 104 ? 13.508 -6.652 1.172 1 94.5 104 SER A C 1
ATOM 838 O O . SER A 1 104 ? 14.453 -5.867 1.053 1 94.5 104 SER A O 1
ATOM 840 N N . LEU A 1 105 ? 12.516 -6.746 0.316 1 95.62 105 LEU A N 1
ATOM 841 C CA . LEU A 1 105 ? 12.289 -5.848 -0.811 1 95.62 105 LEU A CA 1
ATOM 842 C C . LEU A 1 105 ? 10.898 -5.234 -0.75 1 95.62 105 LEU A C 1
ATOM 844 O O . LEU A 1 105 ? 9.945 -5.887 -0.315 1 95.62 105 LEU A O 1
ATOM 848 N N . MET A 1 106 ? 10.805 -3.998 -1.108 1 97.12 106 MET A N 1
ATOM 849 C CA . MET A 1 106 ? 9.523 -3.404 -1.471 1 97.12 106 MET A CA 1
ATOM 850 C C . MET A 1 106 ? 9.344 -3.377 -2.984 1 97.12 106 MET A C 1
ATOM 852 O O . MET A 1 106 ? 10.258 -2.98 -3.715 1 97.12 106 MET A O 1
ATOM 856 N N . VAL A 1 107 ? 8.164 -3.814 -3.443 1 97.56 107 VAL A N 1
ATOM 857 C CA . VAL A 1 107 ? 7.926 -3.977 -4.871 1 97.56 107 VAL A CA 1
ATOM 858 C C . VAL A 1 107 ? 6.641 -3.256 -5.266 1 97.56 107 VAL A C 1
ATOM 860 O O . VAL A 1 107 ? 5.555 -3.596 -4.785 1 97.56 107 VAL A O 1
ATOM 863 N N . GLN A 1 108 ? 6.793 -2.262 -6.062 1 98 108 GLN A N 1
ATOM 864 C CA . GLN A 1 108 ? 5.625 -1.632 -6.664 1 98 108 GLN A CA 1
ATOM 865 C C . GLN A 1 108 ? 5.25 -2.316 -7.977 1 98 108 GLN A C 1
ATOM 867 O O . GLN A 1 108 ? 6.121 -2.674 -8.773 1 98 108 GLN A O 1
ATOM 872 N N . TYR A 1 109 ? 3.938 -2.459 -8.133 1 98.5 109 TYR A N 1
ATOM 873 C CA . TYR A 1 109 ? 3.451 -3.174 -9.312 1 98.5 109 TYR A CA 1
ATOM 874 C C . TYR A 1 109 ? 2.131 -2.59 -9.797 1 98.5 109 TYR A C 1
ATOM 876 O O . TYR A 1 109 ? 1.481 -1.825 -9.078 1 98.5 109 TYR A O 1
ATOM 884 N N . SER A 1 110 ? 1.789 -2.898 -11 1 98.62 110 SER A N 1
ATOM 885 C CA . SER A 1 110 ? 0.495 -2.637 -11.625 1 98.62 110 SER A CA 1
ATOM 886 C C . SER A 1 110 ? 0.032 -3.824 -12.461 1 98.62 110 SER A C 1
ATOM 888 O O . SER A 1 110 ? 0.847 -4.645 -12.891 1 98.62 110 SER A O 1
ATOM 890 N N . GLY A 1 111 ? -1.301 -3.898 -12.594 1 98.38 111 GLY A N 1
ATOM 891 C CA . GLY A 1 111 ? -1.838 -5.008 -13.367 1 98.38 111 GLY A CA 1
ATOM 892 C C . GLY A 1 111 ? -3.301 -4.832 -13.727 1 98.38 111 GLY A C 1
ATOM 893 O O . GLY A 1 111 ? -3.885 -3.775 -13.477 1 98.38 111 GLY A O 1
ATOM 894 N N . THR A 1 112 ? -3.777 -5.848 -14.398 1 98.31 112 THR A N 1
ATOM 895 C CA . THR A 1 112 ? -5.188 -5.914 -14.773 1 98.31 112 THR A CA 1
ATOM 896 C C . THR A 1 112 ? -5.758 -7.301 -14.477 1 98.31 112 THR A C 1
ATOM 898 O O . THR A 1 112 ? -5.02 -8.289 -14.438 1 98.31 112 THR A O 1
ATOM 901 N N . ALA A 1 113 ? -7.004 -7.297 -14.164 1 97.69 113 ALA A N 1
ATOM 902 C CA . ALA A 1 113 ? -7.746 -8.523 -13.875 1 97.69 113 ALA A CA 1
ATOM 903 C C . ALA A 1 113 ? -9.227 -8.359 -14.211 1 97.69 113 ALA A C 1
ATOM 905 O O . ALA A 1 113 ? -9.867 -7.395 -13.797 1 97.69 113 ALA A O 1
ATOM 906 N N . THR A 1 114 ? -9.758 -9.344 -14.984 1 97.62 114 THR A N 1
ATOM 907 C CA . THR A 1 114 ? -11.188 -9.344 -15.289 1 97.62 114 THR A CA 1
ATOM 908 C C . THR A 1 114 ? -11.914 -10.414 -14.484 1 97.62 114 THR A C 1
ATOM 910 O O . THR A 1 114 ? -11.5 -11.578 -14.477 1 97.62 114 THR A O 1
ATOM 913 N N . GLY A 1 115 ? -12.945 -9.969 -13.805 1 96.56 115 GLY A N 1
ATOM 914 C CA . GLY A 1 115 ? -13.742 -10.906 -13.031 1 96.56 115 GLY A CA 1
ATOM 915 C C . GLY A 1 115 ? -14.555 -11.852 -13.891 1 96.56 115 GLY A C 1
ATOM 916 O O . GLY A 1 115 ? -15.758 -11.656 -14.07 1 96.56 115 GLY A O 1
ATOM 917 N N . LEU A 1 116 ? -13.914 -12.969 -14.281 1 96.12 116 LEU A N 1
ATOM 918 C CA . LEU A 1 116 ? -14.562 -13.867 -15.227 1 96.12 116 LEU A CA 1
ATOM 919 C C . LEU A 1 116 ? -14.969 -15.172 -14.547 1 96.12 116 LEU A C 1
ATOM 921 O O . LEU A 1 116 ? -15.664 -16 -15.133 1 96.12 116 LEU A O 1
ATOM 925 N N . GLY A 1 117 ? -14.516 -15.391 -13.344 1 93.25 117 GLY A N 1
ATOM 926 C CA . GLY A 1 117 ? -14.867 -16.578 -12.594 1 93.25 117 GLY A CA 1
ATOM 927 C C . GLY A 1 117 ? -15.438 -16.281 -11.219 1 93.25 117 GLY A C 1
ATOM 928 O O . GLY A 1 117 ? -15.609 -15.109 -10.859 1 93.25 117 GLY A O 1
ATOM 929 N N . GLU A 1 118 ? -15.711 -17.406 -10.531 1 86.31 118 GLU A N 1
ATOM 930 C CA . GLU A 1 118 ? -16.234 -17.25 -9.172 1 86.31 118 GLU A CA 1
ATOM 931 C C . GLU A 1 118 ? -15.164 -16.703 -8.234 1 86.31 118 GLU A C 1
ATOM 933 O O . GLU A 1 118 ? -13.992 -17.078 -8.32 1 86.31 118 GLU A O 1
ATOM 938 N N . TYR A 1 119 ? -15.578 -15.688 -7.48 1 79.56 119 TYR A N 1
ATOM 939 C CA . TYR A 1 119 ? -14.727 -15.109 -6.449 1 79.56 119 TYR A CA 1
ATOM 940 C C . TYR A 1 119 ? -15.414 -15.125 -5.09 1 79.56 119 TYR A C 1
ATOM 942 O O . TYR A 1 119 ? -16.375 -14.383 -4.867 1 79.56 119 TYR A O 1
ATOM 950 N N . HIS A 1 120 ? -14.891 -15.836 -4.121 1 77.62 120 HIS A N 1
ATOM 951 C CA . HIS A 1 120 ? -15.453 -15.984 -2.783 1 77.62 120 HIS A CA 1
ATOM 952 C C . HIS A 1 120 ? -16.953 -16.219 -2.842 1 77.62 120 HIS A C 1
ATOM 954 O O . HIS A 1 120 ? -17.719 -15.539 -2.143 1 77.62 120 HIS A O 1
ATOM 960 N N . SER A 1 121 ? -17.406 -16.953 -3.73 1 74.12 121 SER A N 1
ATOM 961 C CA . SER A 1 121 ? -18.781 -17.391 -3.852 1 74.12 121 SER A CA 1
ATOM 962 C C . SER A 1 121 ? -19.641 -16.344 -4.562 1 74.12 121 SER A C 1
ATOM 964 O O . SER A 1 121 ? -20.875 -16.391 -4.508 1 74.12 121 SER A O 1
ATOM 966 N N . HIS A 1 122 ? -19 -15.383 -5.062 1 82.06 122 HIS A N 1
ATOM 967 C CA . HIS A 1 122 ? -19.719 -14.414 -5.895 1 82.06 122 HIS A CA 1
ATOM 968 C C . HIS A 1 122 ? -19.625 -14.789 -7.367 1 82.06 122 HIS A C 1
ATOM 970 O O . HIS A 1 122 ? -18.625 -15.352 -7.816 1 82.06 122 HIS A O 1
ATOM 976 N N . LYS A 1 123 ? -20.703 -14.461 -8.016 1 85.94 123 LYS A N 1
ATOM 977 C CA . LYS A 1 123 ? -20.703 -14.609 -9.469 1 85.94 123 LYS A CA 1
ATOM 978 C C . LYS A 1 123 ? -19.703 -13.664 -10.125 1 85.94 123 LYS A C 1
ATOM 980 O O . LYS A 1 123 ? -19.344 -12.641 -9.547 1 85.94 123 LYS A O 1
ATOM 985 N N . PRO A 1 124 ? -19.359 -14.094 -11.352 1 91.88 124 PRO A N 1
ATOM 986 C CA . PRO A 1 124 ? -18.469 -13.188 -12.07 1 91.88 124 PRO A CA 1
ATOM 987 C C . PRO A 1 124 ? -19.031 -11.781 -12.219 1 91.88 124 PRO A C 1
ATOM 989 O O . PRO A 1 124 ? -20.219 -11.625 -12.531 1 91.88 124 PRO A O 1
ATOM 992 N N . SER A 1 125 ? -18.188 -10.812 -11.953 1 88.06 125 SER A N 1
ATOM 993 C CA . SER A 1 125 ? -18.609 -9.414 -12.078 1 88.06 125 SER A CA 1
ATOM 994 C C . SER A 1 125 ? -18.516 -8.938 -13.523 1 88.06 125 SER A C 1
ATOM 996 O O . SER A 1 125 ? -19.188 -7.961 -13.898 1 88.06 125 SER A O 1
ATOM 998 N N . HIS A 1 126 ? -17.625 -9.523 -14.266 1 94.75 126 HIS A N 1
ATOM 999 C CA . HIS A 1 126 ? -17.297 -9.164 -15.641 1 94.75 126 HIS A CA 1
ATOM 1000 C C . HIS A 1 126 ? -16.688 -7.773 -15.719 1 94.75 126 HIS A C 1
ATOM 1002 O O . HIS A 1 126 ? -16.641 -7.164 -16.797 1 94.75 126 HIS A O 1
ATOM 1008 N N . HIS A 1 127 ? -16.281 -7.281 -14.688 1 94.44 127 HIS A N 1
ATOM 1009 C CA . HIS A 1 127 ? -15.602 -5.992 -14.633 1 94.44 127 HIS A CA 1
ATOM 1010 C C . HIS A 1 127 ? -14.094 -6.156 -14.828 1 94.44 127 HIS A C 1
ATOM 1012 O O . HIS A 1 127 ? -13.492 -7.082 -14.281 1 94.44 127 HIS A O 1
ATOM 1018 N N . VAL A 1 128 ? -13.547 -5.25 -15.633 1 96.81 128 VAL A N 1
ATOM 1019 C CA . VAL A 1 128 ? -12.094 -5.16 -15.766 1 96.81 128 VAL A CA 1
ATOM 1020 C C . VAL A 1 128 ? -11.531 -4.25 -14.672 1 96.81 128 VAL A C 1
ATOM 1022 O O . VAL A 1 128 ? -11.906 -3.078 -14.578 1 96.81 128 VAL A O 1
ATOM 1025 N N . SER A 1 129 ? -10.734 -4.785 -13.914 1 97 129 SER A N 1
ATOM 1026 C CA . SER A 1 129 ? -10.078 -4.012 -12.875 1 97 129 SER A CA 1
ATOM 1027 C C . SER A 1 129 ? -8.625 -3.699 -13.242 1 97 129 SER A C 1
ATOM 1029 O O . SER A 1 129 ? -7.852 -4.609 -13.539 1 97 129 SER A O 1
ATOM 1031 N N . ALA A 1 130 ? -8.32 -2.438 -13.312 1 98 130 ALA A N 1
ATOM 1032 C CA . ALA A 1 130 ? -6.926 -2.008 -13.234 1 98 130 ALA A CA 1
ATOM 1033 C C . ALA A 1 130 ? -6.504 -1.762 -11.789 1 98 130 ALA A C 1
ATOM 1035 O O . ALA A 1 130 ? -7.238 -1.139 -11.023 1 98 130 ALA A O 1
ATOM 1036 N N . PHE A 1 131 ? -5.359 -2.297 -11.469 1 98.12 131 PHE A N 1
ATOM 1037 C CA . PHE A 1 131 ? -4.961 -2.176 -10.078 1 98.12 131 PHE A CA 1
ATOM 1038 C C . PHE A 1 131 ? -3.467 -1.902 -9.961 1 98.12 131 PHE A C 1
ATOM 1040 O O . PHE A 1 131 ? -2.719 -2.109 -10.922 1 98.12 131 PHE A O 1
ATOM 1047 N N . SER A 1 132 ? -3.047 -1.372 -8.82 1 98.69 132 SER A N 1
ATOM 1048 C CA . SER A 1 132 ? -1.653 -1.168 -8.438 1 98.69 132 SER A CA 1
ATOM 1049 C C . SER A 1 132 ? -1.45 -1.411 -6.945 1 98.69 132 SER A C 1
ATOM 1051 O O . SER A 1 132 ? -2.418 -1.5 -6.188 1 98.69 132 SER A O 1
ATOM 1053 N N . GLY A 1 133 ? -0.221 -1.595 -6.531 1 98.81 133 GLY A N 1
ATOM 1054 C CA . GLY A 1 133 ? 0.077 -1.827 -5.125 1 98.81 133 GLY A CA 1
ATOM 1055 C C . GLY A 1 133 ? 1.563 -1.833 -4.824 1 98.81 133 GLY A C 1
ATOM 1056 O O . GLY A 1 133 ? 2.387 -1.671 -5.727 1 98.81 133 GLY A O 1
ATOM 1057 N N . ILE A 1 134 ? 1.877 -1.92 -3.598 1 98.75 134 ILE A N 1
ATOM 1058 C CA . ILE A 1 134 ? 3.227 -2.164 -3.102 1 98.75 134 ILE A CA 1
ATOM 1059 C C . ILE A 1 134 ? 3.205 -3.307 -2.088 1 98.75 134 ILE A C 1
ATOM 1061 O O . ILE A 1 134 ? 2.389 -3.309 -1.163 1 98.75 134 ILE A O 1
ATOM 1065 N N . ASN A 1 135 ? 4.047 -4.273 -2.336 1 98.75 135 ASN A N 1
ATOM 1066 C CA . ASN A 1 135 ? 4.25 -5.355 -1.379 1 98.75 135 ASN A CA 1
ATOM 1067 C C . ASN A 1 135 ? 5.562 -5.188 -0.615 1 98.75 135 ASN A C 1
ATOM 1069 O O . ASN A 1 135 ? 6.566 -4.75 -1.184 1 98.75 135 ASN A O 1
ATOM 1073 N N . LEU A 1 136 ? 5.539 -5.52 0.638 1 98.31 136 LEU A N 1
ATOM 1074 C CA . LEU A 1 136 ? 6.754 -5.887 1.354 1 98.31 136 LEU A CA 1
ATOM 1075 C C . LEU A 1 136 ? 7.008 -7.387 1.265 1 98.31 136 LEU A C 1
ATOM 1077 O O . LEU A 1 136 ? 6.184 -8.188 1.714 1 98.31 136 LEU A O 1
ATOM 1081 N N . VAL A 1 137 ? 8.156 -7.742 0.686 1 98.31 137 VAL A N 1
ATOM 1082 C CA . VAL A 1 137 ? 8.523 -9.141 0.508 1 98.31 137 VAL A CA 1
ATOM 1083 C C . VAL A 1 137 ? 9.742 -9.469 1.365 1 98.31 137 VAL A C 1
ATOM 1085 O O . VAL A 1 137 ? 10.828 -8.93 1.145 1 98.31 137 VAL A O 1
ATOM 1088 N N . ARG A 1 138 ? 9.57 -10.406 2.297 1 98.06 138 ARG A N 1
ATOM 1089 C CA . ARG A 1 138 ? 10.656 -10.797 3.191 1 98.06 138 ARG A CA 1
ATOM 1090 C C . ARG A 1 138 ? 11.164 -12.195 2.861 1 98.06 138 ARG A C 1
ATOM 1092 O O . ARG A 1 138 ? 10.367 -13.109 2.621 1 98.06 138 ARG A O 1
ATOM 1099 N N . PHE A 1 139 ? 12.461 -12.305 2.906 1 97.75 139 PHE A N 1
ATOM 1100 C CA . PHE A 1 139 ? 13.117 -13.578 2.635 1 97.75 139 PHE A CA 1
ATOM 1101 C C . PHE A 1 139 ? 13.609 -14.219 3.928 1 97.75 139 PHE A C 1
ATOM 1103 O O . PHE A 1 139 ? 13.766 -13.539 4.941 1 97.75 139 PHE A O 1
ATOM 1110 N N . ASN A 1 140 ? 13.797 -15.523 3.799 1 97 140 ASN A N 1
ATOM 1111 C CA . ASN A 1 140 ? 14.391 -16.234 4.922 1 97 140 ASN A CA 1
ATOM 1112 C C . ASN A 1 140 ? 15.859 -15.875 5.102 1 97 140 ASN A C 1
ATOM 1114 O O . ASN A 1 140 ? 16.406 -15.07 4.344 1 97 140 ASN A O 1
ATOM 1118 N N . HIS A 1 141 ? 16.484 -16.391 6.059 1 92.62 141 HIS A N 1
ATOM 1119 C CA . HIS A 1 141 ? 17.812 -15.969 6.52 1 92.62 141 HIS A CA 1
ATOM 1120 C C . HIS A 1 141 ? 18.844 -16.078 5.402 1 92.62 141 HIS A C 1
ATOM 1122 O O . HIS A 1 141 ? 19.688 -15.203 5.258 1 92.62 141 HIS A O 1
ATOM 1128 N N . ASP A 1 142 ? 18.781 -17.047 4.582 1 92.69 142 ASP A N 1
ATOM 1129 C CA . ASP A 1 142 ? 19.781 -17.219 3.529 1 92.69 142 ASP A CA 1
ATOM 1130 C C . ASP A 1 142 ? 19.297 -16.594 2.219 1 92.69 142 ASP A C 1
ATOM 1132 O O . ASP A 1 142 ? 19.953 -16.734 1.183 1 92.69 142 ASP A O 1
ATOM 1136 N N . ARG A 1 143 ? 18.141 -16.062 2.312 1 93.56 143 ARG A N 1
ATOM 1137 C CA . ARG A 1 143 ? 17.562 -15.297 1.211 1 93.56 143 ARG A CA 1
ATOM 1138 C C . ARG A 1 143 ? 17.25 -16.188 0.018 1 93.56 143 ARG A C 1
ATOM 1140 O O . ARG A 1 143 ? 17.234 -15.734 -1.126 1 93.56 143 ARG A O 1
ATOM 1147 N N . SER A 1 144 ? 17 -17.422 0.328 1 95.38 144 SER A N 1
ATOM 1148 C CA . SER A 1 144 ? 16.75 -18.359 -0.756 1 95.38 144 SER A CA 1
ATOM 1149 C C . SER A 1 144 ? 15.25 -18.5 -1.041 1 95.38 144 SER A C 1
ATOM 1151 O O . SER A 1 144 ? 14.852 -18.953 -2.117 1 95.38 144 SER A O 1
ATOM 1153 N N . LYS A 1 145 ? 14.422 -18.125 -0.026 1 98.44 145 LYS A N 1
ATOM 1154 C CA . LYS A 1 145 ? 12.977 -18.281 -0.146 1 98.44 145 LYS A CA 1
ATOM 1155 C C . LYS A 1 145 ? 12.234 -17.109 0.483 1 98.44 145 LYS A C 1
ATOM 1157 O O . LYS A 1 145 ? 12.719 -16.5 1.438 1 98.44 145 LYS A O 1
ATOM 1162 N N . ILE A 1 146 ? 11.078 -16.828 -0.076 1 98.81 146 ILE A N 1
ATOM 1163 C CA . ILE A 1 146 ? 10.195 -15.828 0.499 1 98.81 146 ILE A CA 1
ATOM 1164 C C . ILE A 1 146 ? 9.5 -16.391 1.733 1 98.81 146 ILE A C 1
ATOM 1166 O O . ILE A 1 146 ? 8.938 -17.484 1.688 1 98.81 146 ILE A O 1
ATOM 1170 N N . VAL A 1 147 ? 9.477 -15.625 2.852 1 98.75 147 VAL A N 1
ATOM 1171 C CA . VAL A 1 147 ? 8.883 -16.141 4.078 1 98.75 147 VAL A CA 1
ATOM 1172 C C . VAL A 1 147 ? 7.672 -15.289 4.461 1 98.75 147 VAL A C 1
ATOM 1174 O O . VAL A 1 147 ? 6.852 -15.703 5.281 1 98.75 147 VAL A O 1
ATOM 1177 N N . GLU A 1 148 ? 7.551 -14.102 3.895 1 98.81 148 GLU A N 1
ATOM 1178 C CA . GLU A 1 148 ? 6.41 -13.242 4.188 1 98.81 148 GLU A CA 1
ATOM 1179 C C . GLU A 1 148 ? 6.141 -12.273 3.039 1 98.81 148 GLU A C 1
ATOM 1181 O O . GLU A 1 148 ? 7.078 -11.719 2.455 1 98.81 148 GLU A O 1
ATOM 1186 N N . ILE A 1 149 ? 4.875 -12.047 2.734 1 98.88 149 ILE A N 1
ATOM 1187 C CA . ILE A 1 149 ? 4.43 -11.016 1.81 1 98.88 149 ILE A CA 1
ATOM 1188 C C . ILE A 1 149 ? 3.309 -10.195 2.451 1 98.88 149 ILE A C 1
ATOM 1190 O O . ILE A 1 149 ? 2.275 -10.75 2.842 1 98.88 149 ILE A O 1
ATOM 1194 N N . GLN A 1 150 ? 3.566 -8.945 2.686 1 98.81 150 GLN A N 1
ATOM 1195 C CA . GLN A 1 150 ? 2.537 -7.984 3.07 1 98.81 150 GLN A CA 1
ATOM 1196 C C . GLN A 1 150 ? 2.043 -7.191 1.861 1 98.81 150 GLN A C 1
ATOM 1198 O O . GLN A 1 150 ? 2.832 -6.539 1.178 1 98.81 150 GLN A O 1
ATOM 1203 N N . VAL A 1 151 ? 0.733 -7.242 1.636 1 98.88 151 VAL A N 1
ATOM 1204 C CA . VAL A 1 151 ? 0.169 -6.699 0.406 1 98.88 151 VAL A CA 1
ATOM 1205 C C . VAL A 1 151 ? -0.635 -5.438 0.719 1 98.88 151 VAL A C 1
ATOM 1207 O O . VAL A 1 151 ? -1.533 -5.461 1.564 1 98.88 151 VAL A O 1
ATOM 1210 N N . TYR A 1 152 ? -0.292 -4.367 0.098 1 98.81 152 TYR A N 1
ATOM 1211 C CA . TYR A 1 152 ? -1.072 -3.137 0.025 1 98.81 152 TYR A CA 1
ATOM 1212 C C . TYR A 1 152 ? -1.44 -2.809 -1.417 1 98.81 152 TYR A C 1
ATOM 1214 O O . TYR A 1 152 ? -0.584 -2.398 -2.205 1 98.81 152 TYR A O 1
ATOM 1222 N N . ARG A 1 153 ? -2.668 -2.926 -1.745 1 98.75 153 ARG A N 1
ATOM 1223 C CA . ARG A 1 153 ? -3.053 -2.75 -3.141 1 98.75 153 ARG A CA 1
ATOM 1224 C C . ARG A 1 153 ? -4.41 -2.066 -3.252 1 98.75 153 ARG A C 1
ATOM 1226 O O . ARG A 1 153 ? -5.203 -2.094 -2.311 1 98.75 153 ARG A O 1
ATOM 1233 N N . SER A 1 154 ? -4.668 -1.441 -4.453 1 98.06 154 SER A N 1
ATOM 1234 C CA . SER A 1 154 ? -5.996 -0.95 -4.797 1 98.06 154 SER A CA 1
ATOM 1235 C C . SER A 1 154 ? -6.965 -2.102 -5.043 1 98.06 154 SER A C 1
ATOM 1237 O O . SER A 1 154 ? -6.57 -3.27 -5.02 1 98.06 154 SER A O 1
ATOM 1239 N N . ALA A 1 155 ? -8.172 -1.78 -5.234 1 95.12 155 ALA A N 1
ATOM 1240 C CA . ALA A 1 155 ? -9.242 -2.773 -5.219 1 95.12 155 ALA A CA 1
ATOM 1241 C C . ALA A 1 155 ? -9.43 -3.395 -6.598 1 95.12 155 ALA A C 1
ATOM 1243 O O . ALA A 1 155 ? -9.336 -2.703 -7.617 1 95.12 155 ALA A O 1
ATOM 1244 N N . PHE A 1 156 ? -9.75 -4.699 -6.523 1 94.56 156 PHE A N 1
ATOM 1245 C CA . PHE A 1 156 ? -10.562 -5.246 -7.602 1 94.56 156 PHE A CA 1
ATOM 1246 C C . PHE A 1 156 ? -12.023 -4.852 -7.434 1 94.56 156 PHE A C 1
ATOM 1248 O O . PHE A 1 156 ? -12.453 -4.484 -6.336 1 94.56 156 PHE A O 1
ATOM 1255 N N . ALA A 1 157 ? -12.758 -4.973 -8.555 1 91.38 157 ALA A N 1
ATOM 1256 C CA . ALA A 1 157 ? -14.195 -4.754 -8.438 1 91.38 157 ALA A CA 1
ATOM 1257 C C . ALA A 1 157 ? -14.805 -5.672 -7.383 1 91.38 157 ALA A C 1
ATOM 1259 O O . ALA A 1 157 ? -15.68 -5.258 -6.617 1 91.38 157 ALA A O 1
ATOM 1260 N N . GLU A 1 158 ? -14.328 -6.883 -7.297 1 90.19 158 GLU A N 1
ATOM 1261 C CA . GLU A 1 158 ? -14.82 -7.902 -6.379 1 90.19 158 GLU A CA 1
ATOM 1262 C C . GLU A 1 158 ? -14.562 -7.512 -4.926 1 90.19 158 GLU A C 1
ATOM 1264 O O . GLU A 1 158 ? -15.352 -7.832 -4.039 1 90.19 158 GLU A O 1
ATOM 1269 N N . ASP A 1 159 ? -13.461 -6.805 -4.648 1 91 159 ASP A N 1
ATOM 1270 C CA . ASP A 1 159 ? -13.148 -6.344 -3.301 1 91 159 ASP A CA 1
ATOM 1271 C C . ASP A 1 159 ? -14.195 -5.348 -2.805 1 91 159 ASP A C 1
ATOM 1273 O O . ASP A 1 159 ? -14.625 -5.414 -1.652 1 91 159 ASP A O 1
ATOM 1277 N N . ARG A 1 160 ? -14.57 -4.457 -3.662 1 85.81 160 ARG A N 1
ATOM 1278 C CA . ARG A 1 160 ? -15.547 -3.432 -3.314 1 85.81 160 ARG A CA 1
ATOM 1279 C C . ARG A 1 160 ? -16.922 -4.047 -3.047 1 85.81 160 ARG A C 1
ATOM 1281 O O . ARG A 1 160 ? -17.609 -3.652 -2.105 1 85.81 160 ARG A O 1
ATOM 1288 N N . LEU A 1 161 ? -17.25 -4.996 -3.898 1 83.25 161 LEU A N 1
ATOM 1289 C CA . LEU A 1 161 ? -18.531 -5.695 -3.727 1 83.25 161 LEU A CA 1
ATOM 1290 C C . LEU A 1 161 ? -18.578 -6.414 -2.383 1 83.25 161 LEU A C 1
ATOM 1292 O O . LEU A 1 161 ? -19.562 -6.324 -1.66 1 83.25 161 LEU A O 1
ATOM 1296 N N . GLU A 1 162 ? -17.516 -7.031 -2.043 1 85.06 162 GLU A N 1
ATOM 1297 C CA . GLU A 1 162 ? -17.453 -7.789 -0.797 1 85.06 162 GLU A CA 1
ATOM 1298 C C . GLU A 1 162 ? -17.5 -6.863 0.415 1 85.06 162 GLU A C 1
ATOM 1300 O O . GLU A 1 162 ? -18.156 -7.168 1.41 1 85.06 162 GLU A O 1
ATOM 1305 N N . LEU A 1 163 ? -16.844 -5.836 0.362 1 82.69 163 LEU A N 1
ATOM 1306 C CA . LEU A 1 163 ? -16.844 -4.891 1.471 1 82.69 163 LEU A CA 1
ATOM 1307 C C . LEU A 1 163 ? -18.234 -4.281 1.657 1 82.69 163 LEU A C 1
ATOM 1309 O O . LEU A 1 163 ? -18.688 -4.082 2.789 1 82.69 163 LEU A O 1
ATOM 1313 N N . GLY A 1 164 ? -18.828 -3.984 0.573 1 78.88 164 GLY A N 1
ATOM 1314 C CA . GLY A 1 164 ? -20.188 -3.482 0.636 1 78.88 164 GLY A CA 1
ATOM 1315 C C . GLY A 1 164 ? -21.141 -4.434 1.33 1 78.88 164 GLY A C 1
ATOM 1316 O O . GLY A 1 164 ? -21.969 -4.012 2.148 1 78.88 164 GLY A O 1
ATOM 1317 N N . GLU A 1 165 ? -21 -5.684 1.032 1 76.75 165 GLU A N 1
ATOM 1318 C CA . GLU A 1 165 ? -21.844 -6.703 1.628 1 76.75 165 GLU A CA 1
ATOM 1319 C C . GLU A 1 165 ? -21.578 -6.844 3.123 1 76.75 165 GLU A C 1
ATOM 1321 O O . GLU A 1 165 ? -22.516 -7.031 3.912 1 76.75 165 GLU A O 1
ATOM 1326 N N . ARG A 1 166 ? -20.391 -6.777 3.51 1 77.62 166 ARG A N 1
ATOM 1327 C CA . ARG A 1 166 ? -20.031 -6.883 4.918 1 77.62 166 ARG A CA 1
ATOM 1328 C C . ARG A 1 166 ? -20.609 -5.73 5.727 1 77.62 166 ARG A C 1
ATOM 1330 O O . ARG A 1 166 ? -21.078 -5.922 6.855 1 77.62 166 ARG A O 1
ATOM 1337 N N . GLU A 1 167 ? -20.438 -4.641 5.109 1 72.75 167 GLU A N 1
ATOM 1338 C CA . GLU A 1 167 ? -20.938 -3.451 5.793 1 72.75 167 GLU A CA 1
ATOM 1339 C C . GLU A 1 167 ? -22.469 -3.463 5.875 1 72.75 167 GLU A C 1
ATOM 1341 O O . GLU A 1 167 ? -23.047 -2.953 6.836 1 72.75 167 GLU A O 1
ATOM 1346 N N . LEU A 1 168 ? -23.047 -4.051 4.875 1 64.81 168 LEU A N 1
ATOM 1347 C CA . LEU A 1 168 ? -24.5 -4.191 4.902 1 64.81 168 LEU A CA 1
ATOM 1348 C C . LEU A 1 168 ? -24.938 -5.215 5.945 1 64.81 168 LEU A C 1
ATOM 1350 O O . LEU A 1 168 ? -25.953 -5.031 6.621 1 64.81 168 LEU A O 1
ATOM 1354 N N . HIS A 1 169 ? -24.141 -6.367 5.895 1 60.81 169 HIS A N 1
ATOM 1355 C CA . HIS A 1 169 ? -24.531 -7.426 6.824 1 60.81 169 HIS A CA 1
ATOM 1356 C C . HIS A 1 169 ? -24.016 -7.137 8.234 1 60.81 169 HIS A C 1
ATOM 1358 O O . HIS A 1 169 ? -24.531 -7.684 9.211 1 60.81 169 HIS A O 1
ATOM 1364 N N . GLY A 1 170 ? -22.875 -6.594 8.352 1 55.44 170 GLY A N 1
ATOM 1365 C CA . GLY A 1 170 ? -22.266 -6.363 9.641 1 55.44 170 GLY A CA 1
ATOM 1366 C C . GLY A 1 170 ? -22.812 -5.152 10.367 1 55.44 170 GLY A C 1
ATOM 1367 O O . GLY A 1 170 ? -23.453 -4.289 9.75 1 55.44 170 GLY A O 1
ATOM 1368 N N . GLU A 1 171 ? -22.781 -5.07 11.766 1 45.12 171 GLU A N 1
ATOM 1369 C CA . GLU A 1 171 ? -23.312 -4.168 12.789 1 45.12 171 GLU A CA 1
ATOM 1370 C C . GLU A 1 171 ? -22.938 -2.719 12.492 1 45.12 171 GLU A C 1
ATOM 1372 O O . GLU A 1 171 ? -23.453 -1.798 13.125 1 45.12 171 GLU A O 1
ATOM 1377 N N . GLY A 1 172 ? -21.953 -2.361 11.945 1 39.91 172 GLY A N 1
ATOM 1378 C CA . GLY A 1 172 ? -21.75 -0.922 11.984 1 39.91 172 GLY A CA 1
ATOM 1379 C C . GLY A 1 172 ? -22.75 -0.157 11.141 1 39.91 172 GLY A C 1
ATOM 1380 O O . GLY A 1 172 ? -23.062 0.999 11.43 1 39.91 172 GLY A O 1
ATOM 1381 N N . GLY A 1 173 ? -23.172 -0.596 10.023 1 35.88 173 GLY A N 1
ATOM 1382 C CA . GLY A 1 173 ? -24.328 -0.052 9.344 1 35.88 173 GLY A CA 1
ATOM 1383 C C . GLY A 1 173 ? -25.641 -0.403 10.016 1 35.88 173 GLY A C 1
ATOM 1384 O O . GLY A 1 173 ? -26.688 0.11 9.641 1 35.88 173 GLY A O 1
ATOM 1385 N N . PHE A 1 174 ? -25.859 -1.541 10.578 1 32.88 174 PHE A N 1
ATOM 1386 C CA . PHE A 1 174 ? -27.109 -1.918 11.227 1 32.88 174 PHE A CA 1
ATOM 1387 C C . PHE A 1 174 ? -27.438 -0.954 12.359 1 32.88 174 PHE A C 1
ATOM 1389 O O . PHE A 1 174 ? -28.609 -0.684 12.625 1 32.88 174 PHE A O 1
ATOM 1396 N N . ARG A 1 175 ? -26.594 -0.581 13.195 1 32.28 175 ARG A N 1
ATOM 1397 C CA . ARG A 1 175 ? -27.078 0.233 14.312 1 32.28 175 ARG A CA 1
ATOM 1398 C C . ARG A 1 175 ? -27.719 1.523 13.812 1 32.28 175 ARG A C 1
ATOM 1400 O O . ARG A 1 175 ? -28.734 1.96 14.344 1 32.28 175 ARG A O 1
ATOM 1407 N N . GLU A 1 176 ? -27.156 2.166 12.75 1 34.06 176 GLU A N 1
ATOM 1408 C CA . GLU A 1 176 ? -27.812 3.412 12.367 1 34.06 176 GLU A CA 1
ATOM 1409 C C . GLU A 1 176 ? -29.094 3.141 11.57 1 34.06 176 GLU A C 1
ATOM 1411 O O . GLU A 1 176 ? -30.094 3.828 11.75 1 34.06 176 GLU A O 1
ATOM 1416 N N . LEU A 1 177 ? -29.156 2.078 10.719 1 33.19 177 LEU A N 1
ATOM 1417 C CA . LEU A 1 177 ? -30.438 1.88 10.047 1 33.19 177 LEU A CA 1
ATOM 1418 C C . LEU A 1 177 ? -31.484 1.377 11.031 1 33.19 177 LEU A C 1
ATOM 1420 O O . LEU A 1 177 ? -32.688 1.617 10.844 1 33.19 177 LEU A O 1
ATOM 1424 N N . ARG A 1 178 ? -31.172 0.594 11.938 1 30.62 178 ARG A N 1
ATOM 1425 C CA . ARG A 1 178 ? -32.188 0.175 12.898 1 30.62 178 ARG A CA 1
ATOM 1426 C C . ARG A 1 178 ? -32.719 1.366 13.688 1 30.62 178 ARG A C 1
ATOM 1428 O O . ARG A 1 178 ? -33.906 1.4 14.055 1 30.62 178 ARG A O 1
ATOM 1435 N N . LEU A 1 179 ? -31.891 2.256 14.031 1 29.66 179 LEU A N 1
ATOM 1436 C CA . LEU A 1 179 ? -32.438 3.385 14.773 1 29.66 179 LEU A CA 1
ATOM 1437 C C . LEU A 1 179 ? -33.344 4.238 13.891 1 29.66 179 LEU A C 1
ATOM 1439 O O . LEU A 1 179 ? -34.344 4.766 14.352 1 29.66 179 LEU A O 1
ATOM 1443 N N . ARG A 1 180 ? -33.125 4.316 12.602 1 32.78 180 ARG A N 1
ATOM 1444 C CA . ARG A 1 180 ? -34.094 5.105 11.836 1 32.78 180 ARG A CA 1
ATOM 1445 C C . ARG A 1 180 ? -35.438 4.391 11.734 1 32.78 180 ARG A C 1
ATOM 1447 O O . ARG A 1 180 ? -36.469 5.012 11.422 1 32.78 180 ARG A O 1
ATOM 1454 N N . ARG A 1 181 ? -35.375 3.098 11.68 1 29.02 181 ARG A N 1
ATOM 1455 C CA . ARG A 1 181 ? -36.688 2.463 11.578 1 29.02 181 ARG A CA 1
ATOM 1456 C C . ARG A 1 181 ? -37.438 2.557 12.906 1 29.02 181 ARG A C 1
ATOM 1458 O O . ARG A 1 181 ? -38.625 2.285 12.9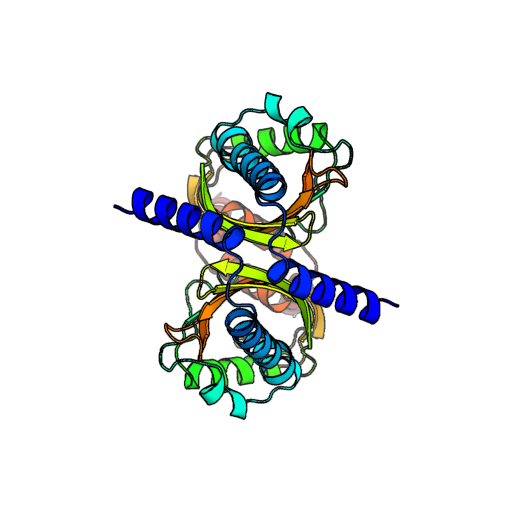61 1 29.02 181 ARG A O 1
ATOM 1465 N N . LEU A 1 182 ? -36.562 2.561 13.859 1 28.33 182 LEU A N 1
ATOM 1466 C CA . LEU A 1 182 ? -37.375 2.668 15.062 1 28.33 182 LEU A CA 1
ATOM 1467 C C . LEU A 1 182 ? -37.906 4.086 15.234 1 28.33 182 LEU A C 1
ATOM 1469 O O . LEU A 1 182 ? -38.75 4.344 16.109 1 28.33 182 LEU A O 1
ATOM 1473 N N . VAL A 1 183 ? -37.344 5.027 14.391 1 28.52 183 VAL A N 1
ATOM 1474 C CA . VAL A 1 183 ? -38.031 6.305 14.523 1 28.52 183 VAL A CA 1
ATOM 1475 C C . VAL A 1 183 ? -39.094 6.43 13.438 1 28.52 183 VAL A C 1
ATOM 1477 O O . VAL A 1 183 ? -38.875 6.035 12.289 1 28.52 183 VAL A O 1
ATOM 1480 N N . MET B 1 1 ? 5.875 2.1 -26.266 1 32.91 1 MET B N 1
ATOM 1481 C CA . MET B 1 1 ? 6.707 3.133 -25.656 1 32.91 1 MET B CA 1
ATOM 1482 C C . MET B 1 1 ? 6.719 2.99 -24.141 1 32.91 1 MET B C 1
ATOM 1484 O O . MET B 1 1 ? 7.723 3.289 -23.484 1 32.91 1 MET B O 1
ATOM 1488 N N . GLY B 1 2 ? 5.621 2.424 -23.547 1 37.91 2 GLY B N 1
ATOM 1489 C CA . GLY B 1 2 ? 5.438 2.252 -22.109 1 37.91 2 GLY B CA 1
ATOM 1490 C C . GLY B 1 2 ? 6.305 1.156 -21.516 1 37.91 2 GLY B C 1
ATOM 1491 O O . GLY B 1 2 ? 6.812 1.288 -20.406 1 37.91 2 GLY B O 1
ATOM 1492 N N . SER B 1 3 ? 6.48 0.069 -22.25 1 45.19 3 SER B N 1
ATOM 1493 C CA . SER B 1 3 ? 7.23 -1.104 -21.812 1 45.19 3 SER B CA 1
ATOM 1494 C C . SER B 1 3 ? 8.695 -0.766 -21.594 1 45.19 3 SER B C 1
ATOM 1496 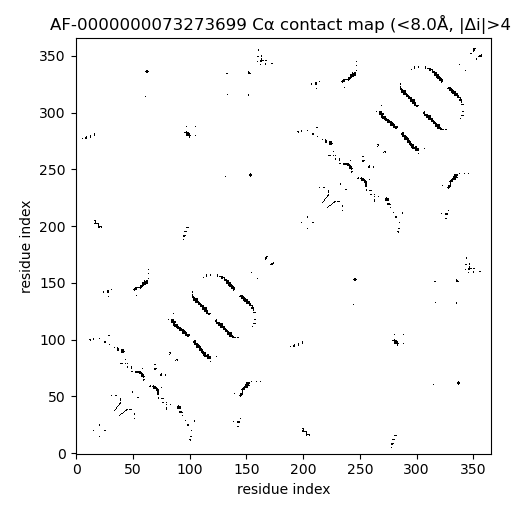O O . SER B 1 3 ? 9.289 -1.182 -20.594 1 45.19 3 SER B O 1
ATOM 1498 N N . THR B 1 4 ? 9.141 0.066 -22.406 1 44.66 4 THR B N 1
ATOM 1499 C CA . THR B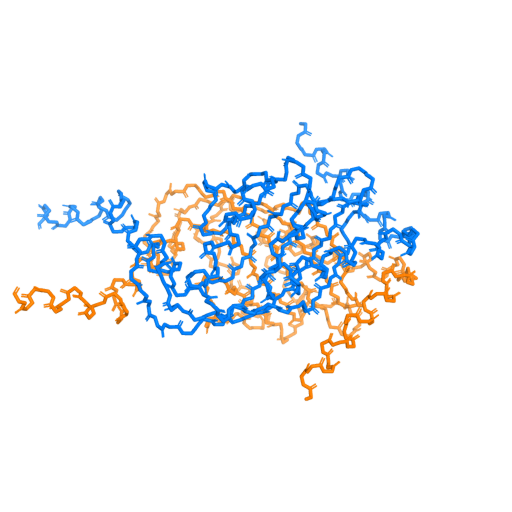 1 4 ? 10.555 0.422 -22.406 1 44.66 4 THR B CA 1
ATOM 1500 C C . THR B 1 4 ? 10.891 1.3 -21.219 1 44.66 4 THR B C 1
ATOM 1502 O O . THR B 1 4 ? 11.922 1.102 -20.562 1 44.66 4 THR B O 1
ATOM 1505 N N . VAL B 1 5 ? 9.977 2.227 -20.953 1 43.78 5 VAL B N 1
ATOM 1506 C CA . VAL B 1 5 ? 10.234 3.162 -19.859 1 43.78 5 VAL B CA 1
ATOM 1507 C C . VAL B 1 5 ? 10.227 2.42 -18.531 1 43.78 5 VAL B C 1
ATOM 1509 O O . VAL B 1 5 ? 11.07 2.68 -17.656 1 43.78 5 VAL B O 1
ATOM 1512 N N . ARG B 1 6 ? 9.43 1.457 -18.422 1 50.16 6 ARG B N 1
ATOM 1513 C CA . ARG B 1 6 ? 9.344 0.618 -17.234 1 50.16 6 ARG B CA 1
ATOM 1514 C C . ARG B 1 6 ? 10.617 -0.204 -17.062 1 50.16 6 ARG B C 1
ATOM 1516 O O . ARG B 1 6 ? 11.141 -0.319 -15.945 1 50.16 6 ARG B O 1
ATOM 1523 N N . SER B 1 7 ? 11.102 -0.721 -18.156 1 49.53 7 SER B N 1
ATOM 1524 C CA . SER B 1 7 ? 12.32 -1.521 -18.141 1 49.53 7 SER B CA 1
ATOM 1525 C C . SER B 1 7 ? 13.523 -0.686 -17.719 1 49.53 7 SER B C 1
ATOM 1527 O O . SER B 1 7 ? 14.352 -1.143 -16.938 1 49.53 7 SER B O 1
ATOM 1529 N N . GLN B 1 8 ? 13.578 0.529 -18.188 1 48.03 8 GLN B N 1
ATOM 1530 C CA . GLN B 1 8 ? 14.703 1.409 -17.875 1 48.03 8 GLN B CA 1
ATOM 1531 C C . GLN B 1 8 ? 14.688 1.826 -16.406 1 48.03 8 GLN B C 1
ATOM 1533 O O . GLN B 1 8 ? 15.742 1.938 -15.781 1 48.03 8 GLN B O 1
ATOM 1538 N N . SER B 1 9 ? 13.523 1.972 -15.977 1 47.56 9 SER B N 1
ATOM 1539 C CA . SER B 1 9 ? 13.406 2.361 -14.57 1 47.56 9 SER B CA 1
ATOM 1540 C C . SER B 1 9 ? 13.898 1.255 -13.648 1 47.56 9 SER B C 1
ATOM 1542 O O . SER B 1 9 ? 14.641 1.518 -12.695 1 47.56 9 SER B O 1
ATOM 1544 N N . VAL B 1 10 ? 13.641 0.019 -14.016 1 47.72 10 VAL B N 1
ATOM 1545 C CA . VAL B 1 10 ? 14.102 -1.123 -13.234 1 47.72 10 VAL B CA 1
ATOM 1546 C C . VAL B 1 10 ? 15.617 -1.239 -13.328 1 47.72 10 VAL B C 1
ATOM 1548 O O . VAL B 1 10 ? 16.297 -1.479 -12.32 1 47.72 10 VAL B O 1
ATOM 1551 N N . GLN B 1 11 ? 16.062 -1.085 -14.5 1 49.53 11 GLN B N 1
ATOM 1552 C CA . GLN B 1 11 ? 17.5 -1.175 -14.688 1 49.53 11 GLN B CA 1
ATOM 1553 C C . GLN B 1 11 ? 18.234 -0.079 -13.906 1 49.53 11 GLN B C 1
ATOM 1555 O O . GLN B 1 11 ? 19.281 -0.327 -13.305 1 49.53 11 GLN B O 1
ATOM 1560 N N . ARG B 1 12 ? 17.766 1.122 -14.07 1 48.91 12 ARG B N 1
ATOM 1561 C CA . ARG B 1 12 ? 18.375 2.221 -13.328 1 48.91 12 ARG B CA 1
ATOM 1562 C C . ARG B 1 12 ? 18.344 1.954 -11.828 1 48.91 12 ARG B C 1
ATOM 1564 O O . ARG B 1 12 ? 19.297 2.281 -11.109 1 48.91 12 ARG B O 1
ATOM 1571 N N . GLN B 1 13 ? 17.328 1.259 -11.445 1 49.75 13 GLN B N 1
ATOM 1572 C CA . GLN B 1 13 ? 17.141 0.905 -10.047 1 49.75 13 GLN B CA 1
ATOM 1573 C C . GLN B 1 13 ? 18.156 -0.137 -9.602 1 49.75 13 GLN B C 1
ATOM 1575 O O . GLN B 1 13 ? 18.734 -0.025 -8.523 1 49.75 13 GLN B O 1
ATOM 1580 N N . GLU B 1 14 ? 18.344 -1.12 -10.43 1 49.03 14 GLU B N 1
ATOM 1581 C CA . GLU B 1 14 ? 19.344 -2.139 -10.156 1 49.03 14 GLU B CA 1
ATOM 1582 C C . GLU B 1 14 ? 20.734 -1.514 -9.992 1 49.03 14 GLU B C 1
ATOM 1584 O O . GLU B 1 14 ? 21.484 -1.899 -9.102 1 49.03 14 GLU B O 1
ATOM 1589 N N . ARG B 1 15 ? 20.969 -0.597 -10.828 1 46.12 15 ARG B N 1
ATOM 1590 C CA . ARG B 1 15 ? 22.266 0.086 -10.773 1 46.12 15 ARG B CA 1
ATOM 1591 C C . ARG B 1 15 ? 22.375 0.934 -9.516 1 46.12 15 ARG B C 1
ATOM 1593 O O . ARG B 1 15 ? 23.453 1.01 -8.906 1 46.12 15 ARG B O 1
ATOM 1600 N N . ALA B 1 16 ? 21.344 1.597 -9.219 1 50.03 16 ALA B N 1
ATOM 1601 C CA . ALA B 1 16 ? 21.359 2.412 -8.008 1 50.03 16 ALA B CA 1
ATOM 1602 C C . ALA B 1 16 ? 21.562 1.548 -6.766 1 50.03 16 ALA B C 1
ATOM 1604 O O . ALA B 1 16 ? 22.281 1.936 -5.84 1 50.03 16 ALA B O 1
ATOM 1605 N N . LEU B 1 17 ? 20.859 0.427 -6.758 1 50.28 17 LEU B N 1
ATOM 1606 C CA . LEU B 1 17 ? 21.031 -0.551 -5.691 1 50.28 17 LEU B CA 1
ATOM 1607 C C . LEU B 1 17 ? 22.484 -0.964 -5.555 1 50.28 17 LEU B C 1
ATOM 1609 O O . LEU B 1 17 ? 22.953 -1.244 -4.449 1 50.28 17 LEU B O 1
ATOM 1613 N N . GLU B 1 18 ? 23.016 -0.968 -6.723 1 45.91 18 GLU B N 1
ATOM 1614 C CA . GLU B 1 18 ? 24.422 -1.354 -6.793 1 45.91 18 GLU B CA 1
ATOM 1615 C C . GLU B 1 18 ? 25.344 -0.187 -6.422 1 45.91 18 GLU B C 1
ATOM 1617 O O . GLU B 1 18 ? 26.391 -0.385 -5.812 1 45.91 18 GLU B O 1
ATOM 1622 N N . ARG B 1 19 ? 25.062 0.962 -7.094 1 45.56 19 ARG B N 1
ATOM 1623 C CA . ARG B 1 19 ? 26.047 2.037 -7.027 1 45.56 19 ARG B CA 1
ATOM 1624 C C . ARG B 1 19 ? 26 2.746 -5.68 1 45.56 19 ARG B C 1
ATOM 1626 O O . ARG B 1 19 ? 26.922 3.467 -5.316 1 45.56 19 ARG B O 1
ATOM 1633 N N . GLY B 1 20 ? 25.672 2.379 -4.738 1 45.06 20 GLY B N 1
ATOM 1634 C CA . GLY B 1 20 ? 25.703 3.09 -3.469 1 45.06 20 GLY B CA 1
ATOM 1635 C C . GLY B 1 20 ? 25.516 4.586 -3.617 1 45.06 20 GLY B C 1
ATOM 1636 O O . GLY B 1 20 ? 26.125 5.215 -4.48 1 45.06 20 GLY B O 1
ATOM 1637 N N . ARG B 1 21 ? 24.344 5.242 -3.793 1 51.5 21 ARG B N 1
ATOM 1638 C CA . ARG B 1 21 ? 24.125 6.684 -3.832 1 51.5 21 ARG B CA 1
ATOM 1639 C C . ARG B 1 21 ? 25 7.402 -2.811 1 51.5 21 ARG B C 1
ATOM 1641 O O . ARG B 1 21 ? 25.359 6.824 -1.784 1 51.5 21 ARG B O 1
ATOM 1648 N N . ALA B 1 22 ? 25.438 8.656 -3.258 1 57.44 22 ALA B N 1
ATOM 1649 C CA . ALA B 1 22 ? 26.156 9.344 -2.193 1 57.44 22 ALA B CA 1
ATOM 1650 C C . ALA B 1 22 ? 25.344 9.398 -0.911 1 57.44 22 ALA B C 1
ATOM 1652 O O . ALA B 1 22 ? 24.156 9.742 -0.94 1 57.44 22 ALA B O 1
ATOM 1653 N N . PRO B 1 23 ? 25.766 8.766 0.068 1 60.84 23 PRO B N 1
ATOM 1654 C CA . PRO B 1 23 ? 25.141 8.664 1.385 1 60.84 23 PRO B CA 1
ATOM 1655 C C . PRO B 1 23 ? 24.484 9.969 1.827 1 60.84 23 PRO B C 1
ATOM 1657 O O . PRO B 1 23 ? 23.406 9.945 2.434 1 60.84 23 PRO B O 1
ATOM 1660 N N . SER B 1 24 ? 24.875 11.109 1.255 1 74.81 24 SER B N 1
ATOM 1661 C CA . SER B 1 24 ? 24.391 12.375 1.783 1 74.81 24 SER B CA 1
ATOM 1662 C C . SER B 1 24 ? 23.047 12.758 1.166 1 74.81 24 SER B C 1
ATOM 1664 O O . SER B 1 24 ? 22.172 13.281 1.852 1 74.81 24 SER B O 1
ATOM 1666 N N . GLU B 1 25 ? 22.797 12.422 -0.105 1 80.56 25 GLU B N 1
ATOM 1667 C CA . GLU B 1 25 ? 21.547 12.773 -0.778 1 80.56 25 GLU B CA 1
ATOM 1668 C C . GLU B 1 25 ? 20.391 11.93 -0.266 1 80.56 25 GLU B C 1
ATOM 1670 O O . GLU B 1 25 ? 19.281 12.438 -0.06 1 80.56 25 GLU B O 1
ATOM 1675 N N . VAL B 1 26 ? 20.688 10.766 -0.048 1 85.31 26 VAL B N 1
ATOM 1676 C CA . VAL B 1 26 ? 19.656 9.875 0.483 1 85.31 26 VAL B CA 1
ATOM 1677 C C . VAL B 1 26 ? 19.297 10.297 1.902 1 85.31 26 VAL B C 1
ATOM 1679 O O . VAL B 1 26 ? 18.109 10.305 2.264 1 85.31 26 VAL B O 1
ATOM 1682 N N . GLN B 1 27 ? 20.234 10.703 2.621 1 88.19 27 GLN B N 1
ATOM 1683 C CA . GLN B 1 27 ? 20 11.117 3.996 1 88.19 27 GLN B CA 1
ATOM 1684 C C . GLN B 1 27 ? 19.109 12.359 4.043 1 88.19 27 GLN B C 1
ATOM 1686 O O . GLN B 1 27 ? 18.25 12.477 4.918 1 88.19 27 GLN B O 1
ATOM 1691 N N . ARG B 1 28 ? 19.328 13.234 3.125 1 90.5 28 ARG B N 1
ATOM 1692 C CA . ARG B 1 28 ? 18.484 14.438 3.07 1 90.5 28 ARG B CA 1
ATOM 1693 C C . ARG B 1 28 ? 17.031 14.078 2.781 1 90.5 28 ARG B C 1
ATOM 1695 O O . ARG B 1 28 ? 16.125 14.625 3.408 1 90.5 28 ARG B O 1
ATOM 1702 N N . MET B 1 29 ? 16.859 13.172 1.835 1 94.5 29 MET B N 1
ATOM 1703 C CA . MET B 1 29 ? 15.508 12.719 1.519 1 94.5 29 MET B CA 1
ATOM 1704 C C . MET B 1 29 ? 14.867 12.031 2.721 1 94.5 29 MET B C 1
ATOM 1706 O O . MET B 1 29 ? 13.695 12.258 3.018 1 94.5 29 MET B O 1
ATOM 1710 N N . VAL B 1 30 ? 15.633 11.289 3.393 1 93.75 30 VAL B N 1
ATOM 1711 C CA . VAL B 1 30 ? 15.148 10.555 4.555 1 93.75 30 VAL B CA 1
ATOM 1712 C C . VAL B 1 30 ? 14.75 11.539 5.656 1 93.75 30 VAL B C 1
ATOM 1714 O O . VAL B 1 30 ? 13.703 11.383 6.289 1 93.75 30 VAL B O 1
ATOM 1717 N N . ASP B 1 31 ? 15.547 12.531 5.859 1 94.12 31 ASP B N 1
ATOM 1718 C CA . ASP B 1 31 ? 15.227 13.555 6.848 1 94.12 31 ASP B CA 1
ATOM 1719 C C . ASP B 1 31 ? 13.93 14.281 6.488 1 94.12 31 ASP B C 1
ATOM 1721 O O . ASP B 1 31 ? 13.133 14.617 7.367 1 94.12 31 ASP B O 1
ATOM 1725 N N . HIS B 1 32 ? 13.781 14.531 5.203 1 96.56 32 HIS B N 1
ATOM 1726 C CA . HIS B 1 32 ? 12.562 15.172 4.723 1 96.56 32 HIS B CA 1
ATOM 1727 C C . HIS B 1 32 ? 11.336 14.305 5 1 96.56 32 HIS B C 1
ATOM 1729 O O . HIS B 1 32 ? 10.305 14.805 5.453 1 96.56 32 HIS B O 1
ATOM 1735 N N . VAL B 1 33 ? 11.406 13.062 4.801 1 97.12 33 VAL B N 1
ATOM 1736 C CA . VAL B 1 33 ? 10.289 12.141 5.02 1 97.12 33 VAL B CA 1
ATOM 1737 C C . VAL B 1 33 ? 10 12.031 6.512 1 97.12 33 VAL B C 1
ATOM 1739 O O . VAL B 1 33 ? 8.836 11.969 6.918 1 97.12 33 VAL B O 1
ATOM 1742 N N . LYS B 1 34 ? 11.016 12.047 7.328 1 97.25 34 LYS B N 1
ATOM 1743 C CA . LYS B 1 34 ? 10.797 12.031 8.773 1 97.25 34 LYS B CA 1
ATOM 1744 C C . LYS B 1 34 ? 10.047 13.273 9.227 1 97.25 34 LYS B C 1
ATOM 1746 O O . LYS B 1 34 ? 9.141 13.188 10.055 1 97.25 34 LYS B O 1
ATOM 1751 N N . LYS B 1 35 ? 10.422 14.406 8.703 1 97.94 35 LYS B N 1
ATOM 1752 C CA . LYS B 1 35 ? 9.711 15.641 9.008 1 97.94 35 LYS B CA 1
ATOM 1753 C C . LYS B 1 35 ? 8.258 15.578 8.547 1 97.94 35 LYS B C 1
ATOM 1755 O O . LYS B 1 35 ? 7.359 16.031 9.25 1 97.94 35 LYS B O 1
ATOM 1760 N N . TYR B 1 36 ? 8.047 15 7.395 1 98.75 36 TYR B N 1
ATOM 1761 C CA . TYR B 1 36 ? 6.691 14.867 6.859 1 98.75 36 TYR B CA 1
ATOM 1762 C C . TYR B 1 36 ? 5.828 14 7.766 1 98.75 36 TYR B C 1
ATOM 1764 O O . TYR B 1 36 ? 4.75 14.414 8.188 1 98.75 36 TYR B O 1
ATOM 1772 N N . TYR B 1 37 ? 6.273 12.859 8.148 1 98.56 37 TYR B N 1
ATOM 1773 C CA . TYR B 1 37 ? 5.465 11.914 8.898 1 98.56 37 TYR B CA 1
ATOM 1774 C C . TYR B 1 37 ? 5.387 12.312 10.367 1 98.56 37 TYR B C 1
ATOM 1776 O O . TYR B 1 37 ? 4.301 12.336 10.953 1 98.56 37 TYR B O 1
ATOM 1784 N N . ASN B 1 38 ? 6.512 12.664 11.016 1 97.88 38 ASN B N 1
ATOM 1785 C CA . ASN B 1 38 ? 6.562 12.891 12.453 1 97.88 38 ASN B CA 1
ATOM 1786 C C . ASN B 1 38 ? 6.062 14.281 12.828 1 97.88 38 ASN B C 1
ATOM 1788 O O . ASN B 1 38 ? 5.316 14.438 13.797 1 97.88 38 ASN B O 1
ATOM 1792 N N . ASP B 1 39 ? 6.422 15.258 12.062 1 98.25 39 ASP B N 1
ATOM 1793 C CA . ASP B 1 39 ? 6.125 16.625 12.438 1 98.25 39 ASP B CA 1
ATOM 1794 C C . ASP B 1 39 ? 4.859 17.125 11.742 1 98.25 39 ASP B C 1
ATOM 1796 O O . ASP B 1 39 ? 3.926 17.594 12.398 1 98.25 39 ASP B O 1
ATOM 1800 N N . PHE B 1 40 ? 4.809 16.984 10.398 1 98.75 40 PHE B N 1
ATOM 1801 C CA . PHE B 1 40 ? 3.662 17.5 9.648 1 98.75 40 PHE B CA 1
ATOM 1802 C C . PHE B 1 40 ? 2.41 16.688 9.969 1 98.75 40 PHE B C 1
ATOM 1804 O O . PHE B 1 40 ? 1.422 17.234 10.461 1 98.75 40 PHE B O 1
ATOM 1811 N N . LEU B 1 41 ? 2.477 15.406 9.836 1 98.5 41 LEU B N 1
ATOM 1812 C CA . LEU B 1 41 ? 1.279 14.586 10 1 98.5 41 LEU B CA 1
ATOM 1813 C C . LEU B 1 41 ? 0.982 14.344 11.477 1 98.5 41 LEU B C 1
ATOM 1815 O O . LEU B 1 41 ? -0.133 14.602 11.938 1 98.5 41 LEU B O 1
ATOM 1819 N N . THR B 1 42 ? 1.915 13.852 12.242 1 98.25 42 THR B N 1
ATOM 1820 C CA . THR B 1 42 ? 1.686 13.398 13.609 1 98.25 42 THR B CA 1
ATOM 1821 C C . THR B 1 42 ? 1.524 14.586 14.555 1 98.25 42 THR B C 1
ATOM 1823 O O . THR B 1 42 ? 0.597 14.617 15.367 1 98.25 42 THR B O 1
ATOM 1826 N N . ARG B 1 43 ? 2.383 15.578 14.422 1 97.88 43 ARG B N 1
ATOM 1827 C CA . ARG B 1 43 ? 2.365 16.703 15.359 1 97.88 43 ARG B CA 1
ATOM 1828 C C . ARG B 1 43 ? 1.529 17.844 14.82 1 97.88 43 ARG B C 1
ATOM 1830 O O . ARG B 1 43 ? 1.294 18.844 15.523 1 97.88 43 ARG B O 1
ATOM 1837 N N . GLY B 1 44 ? 1.132 17.812 13.586 1 97.88 44 GLY B N 1
ATOM 1838 C CA . GLY B 1 44 ? 0.236 18.812 13.023 1 97.88 44 GLY B CA 1
ATOM 1839 C C . GLY B 1 44 ? 0.929 20.125 12.711 1 97.88 44 GLY B C 1
ATOM 1840 O O . GLY B 1 44 ? 0.304 21.188 12.75 1 97.88 44 GLY B O 1
ATOM 1841 N N . LYS B 1 45 ? 2.188 20.062 12.375 1 98 45 LYS B N 1
ATOM 1842 C CA . LYS B 1 45 ? 2.918 21.297 12.109 1 98 45 LYS B CA 1
ATOM 1843 C C . LYS B 1 45 ? 2.67 21.781 10.68 1 98 45 LYS B C 1
ATOM 1845 O O . LYS B 1 45 ? 3.535 21.641 9.812 1 98 45 LYS B O 1
ATOM 1850 N N . GLU B 1 46 ? 1.63 22.469 10.531 1 97.62 46 GLU B N 1
ATOM 1851 C CA . GLU B 1 46 ? 1.154 22.938 9.227 1 97.62 46 GLU B CA 1
ATOM 1852 C C . GLU B 1 46 ? 2.154 23.891 8.578 1 97.62 46 GLU B C 1
ATOM 1854 O O . GLU B 1 46 ? 2.291 23.906 7.352 1 97.62 46 GLU B O 1
ATOM 1859 N N . ALA B 1 47 ? 2.908 24.578 9.32 1 97.44 47 ALA B N 1
ATOM 1860 C CA . ALA B 1 47 ? 3.838 25.594 8.844 1 97.44 47 ALA B CA 1
ATOM 1861 C C . ALA B 1 47 ? 4.973 24.969 8.039 1 97.44 47 ALA B C 1
ATOM 1863 O O . ALA B 1 47 ? 5.672 25.656 7.293 1 97.44 47 ALA B O 1
ATOM 1864 N N . LEU B 1 48 ? 5.16 23.719 8.172 1 98.38 48 LEU B N 1
ATOM 1865 C CA . LEU B 1 48 ? 6.246 23.016 7.488 1 98.38 48 LEU B CA 1
ATOM 1866 C C . LEU B 1 48 ? 5.891 22.766 6.031 1 98.38 48 LEU B C 1
ATOM 1868 O O . LEU B 1 48 ? 6.75 22.375 5.238 1 98.38 48 LEU B O 1
ATOM 1872 N N . ALA B 1 49 ? 4.66 23.016 5.641 1 98.62 49 ALA B N 1
ATOM 1873 C CA . ALA B 1 49 ? 4.184 22.609 4.32 1 98.62 49 ALA B CA 1
ATOM 1874 C C . ALA B 1 49 ? 5.047 23.203 3.215 1 98.62 49 ALA B C 1
ATOM 1876 O O . ALA B 1 49 ? 5.492 22.484 2.312 1 98.62 49 ALA B O 1
ATOM 1877 N N . SER B 1 50 ? 5.32 24.469 3.258 1 97.81 50 SER B N 1
ATOM 1878 C CA . SER B 1 50 ? 6.066 25.141 2.193 1 97.81 50 SER B CA 1
ATOM 1879 C C . SER B 1 50 ? 7.504 24.641 2.125 1 97.81 50 SER B C 1
ATOM 1881 O O . SER B 1 50 ? 8.133 24.688 1.066 1 97.81 50 SER B O 1
ATOM 1883 N N . GLN B 1 51 ? 8.008 24.188 3.201 1 98.06 51 GLN B N 1
ATOM 1884 C CA . GLN B 1 51 ? 9.352 23.625 3.242 1 98.06 51 GLN B CA 1
ATOM 1885 C C . GLN B 1 51 ? 9.375 22.188 2.723 1 98.06 51 GLN B C 1
ATOM 1887 O O . GLN B 1 51 ? 10.352 21.75 2.111 1 98.06 51 GLN B O 1
ATOM 1892 N N . LEU B 1 52 ? 8.367 21.484 2.883 1 98.75 52 LEU B N 1
ATOM 1893 C CA . LEU B 1 52 ? 8.344 20.047 2.627 1 98.75 52 LEU B CA 1
ATOM 1894 C C . LEU B 1 52 ? 7.926 19.75 1.188 1 98.75 52 LEU B C 1
ATOM 1896 O O . LEU B 1 52 ? 8.43 18.812 0.57 1 98.75 52 LEU B O 1
ATOM 1900 N N . PHE B 1 53 ? 7.051 20.578 0.65 1 98.88 53 PHE B N 1
ATOM 1901 C CA . PHE B 1 53 ? 6.383 20.188 -0.584 1 98.88 53 PHE B CA 1
ATOM 1902 C C . PHE B 1 53 ? 6.703 21.156 -1.712 1 98.88 53 PHE B C 1
ATOM 1904 O O . PHE B 1 53 ? 6.793 22.359 -1.489 1 98.88 53 PHE B O 1
ATOM 1911 N N . ASP B 1 54 ? 6.871 20.594 -2.91 1 98.62 54 ASP B N 1
ATOM 1912 C CA . ASP B 1 54 ? 6.914 21.375 -4.141 1 98.62 54 ASP B CA 1
ATOM 1913 C C . ASP B 1 54 ? 5.578 22.062 -4.406 1 98.62 54 ASP B C 1
ATOM 1915 O O . ASP B 1 54 ? 4.527 21.547 -4.004 1 98.62 54 ASP B O 1
ATOM 1919 N N . ASP B 1 55 ? 5.559 23.109 -5.133 1 98.12 55 ASP B N 1
ATOM 1920 C CA . ASP B 1 55 ? 4.336 23.844 -5.445 1 98.12 55 ASP B CA 1
ATOM 1921 C C . ASP B 1 55 ? 3.354 22.969 -6.219 1 98.12 55 ASP B C 1
ATOM 1923 O O . ASP B 1 55 ? 2.139 23.156 -6.125 1 98.12 55 ASP B O 1
ATOM 1927 N N . ASP B 1 56 ? 3.932 21.953 -6.898 1 97.75 56 ASP B N 1
ATOM 1928 C CA . ASP B 1 56 ? 3.102 21.109 -7.754 1 97.75 56 ASP B CA 1
ATOM 1929 C C . ASP B 1 56 ? 2.883 19.734 -7.121 1 97.75 56 ASP B C 1
ATOM 1931 O O . ASP B 1 56 ? 2.623 18.75 -7.824 1 97.75 56 ASP B O 1
ATOM 1935 N N . VAL B 1 57 ? 3.043 19.656 -5.867 1 98.88 57 VAL B N 1
ATOM 1936 C CA . VAL B 1 57 ? 2.936 18.359 -5.191 1 98.88 57 VAL B CA 1
ATOM 1937 C C . VAL B 1 57 ? 1.565 17.75 -5.469 1 98.88 57 VAL B C 1
ATOM 1939 O O . VAL B 1 57 ? 0.555 18.453 -5.496 1 98.88 57 VAL B O 1
ATOM 1942 N N . VAL B 1 58 ? 1.545 16.438 -5.75 1 98.88 58 VAL B N 1
ATOM 1943 C CA . VAL B 1 58 ? 0.327 15.648 -5.895 1 98.88 58 VAL B CA 1
ATOM 1944 C C . VAL B 1 58 ? 0.329 14.508 -4.879 1 98.88 58 VAL B C 1
ATOM 1946 O O . VAL B 1 58 ? 1.283 13.727 -4.812 1 98.88 58 VAL B O 1
ATOM 1949 N N . HIS B 1 59 ? -0.681 14.453 -4.051 1 98.81 59 HIS B N 1
ATOM 1950 C CA . HIS B 1 59 ? -0.924 13.406 -3.066 1 98.81 59 HIS B CA 1
ATOM 1951 C C . HIS B 1 59 ? -2.156 12.586 -3.428 1 98.81 59 HIS B C 1
ATOM 1953 O O . HIS B 1 59 ? -3.258 13.125 -3.539 1 98.81 59 HIS B O 1
ATOM 1959 N N . LYS B 1 60 ? -1.931 11.258 -3.607 1 98.56 60 LYS B N 1
ATOM 1960 C CA . LYS B 1 60 ? -3.016 10.398 -4.066 1 98.56 60 LYS B CA 1
ATOM 1961 C C . LYS B 1 60 ? -3.172 9.18 -3.158 1 98.56 60 LYS B C 1
ATOM 1963 O O . LYS B 1 60 ? -2.221 8.422 -2.957 1 98.56 60 LYS B O 1
ATOM 1968 N N . ASP B 1 61 ? -4.348 9.047 -2.545 1 98 61 ASP B N 1
ATOM 1969 C CA . ASP B 1 61 ? -4.738 7.766 -1.966 1 98 61 ASP B CA 1
ATOM 1970 C C . ASP B 1 61 ? -5.242 6.809 -3.043 1 98 61 ASP B C 1
ATOM 1972 O O . ASP B 1 61 ? -6.387 6.91 -3.488 1 98 61 ASP B O 1
ATOM 1976 N N . LEU B 1 62 ? -4.426 5.84 -3.41 1 98 62 LEU B N 1
ATOM 1977 C CA . LEU B 1 62 ? -4.719 5.012 -4.574 1 98 62 LEU B CA 1
ATOM 1978 C C . LEU B 1 62 ? -5.625 3.846 -4.199 1 98 62 LEU B C 1
ATOM 1980 O O . LEU B 1 62 ? -6.066 3.092 -5.07 1 98 62 LEU B O 1
ATOM 1984 N N . VAL B 1 63 ? -5.973 3.807 -2.895 1 97.75 63 VAL B N 1
ATOM 1985 C CA . VAL B 1 63 ? -6.812 2.713 -2.414 1 97.75 63 VAL B CA 1
ATOM 1986 C C . VAL B 1 63 ? -8.234 3.219 -2.176 1 97.75 63 VAL B C 1
ATOM 1988 O O . VAL B 1 63 ? -9.188 2.693 -2.75 1 97.75 63 VAL B O 1
ATOM 1991 N N . TRP B 1 64 ? -8.398 4.277 -1.425 1 94.38 64 TRP B N 1
ATOM 1992 C CA . TRP B 1 64 ? -9.719 4.609 -0.896 1 94.38 64 TRP B CA 1
ATOM 1993 C C . TRP B 1 64 ? -10.305 5.82 -1.613 1 94.38 64 TRP B C 1
ATOM 1995 O O . TRP B 1 64 ? -11.523 6.031 -1.598 1 94.38 64 TRP B O 1
ATOM 2005 N N . ASP B 1 65 ? -9.406 6.641 -2.215 1 92.19 65 ASP B N 1
ATOM 2006 C CA . ASP B 1 65 ? -9.922 7.82 -2.902 1 92.19 65 ASP B CA 1
ATOM 2007 C C . ASP B 1 65 ? -9.039 8.195 -4.09 1 92.19 65 ASP B C 1
ATOM 2009 O O . ASP B 1 65 ? -8.539 9.32 -4.168 1 92.19 65 ASP B O 1
ATOM 2013 N N . PRO B 1 66 ? -8.953 7.316 -5.102 1 93.69 66 PRO B N 1
ATOM 2014 C CA . PRO B 1 66 ? -8.055 7.562 -6.23 1 93.69 66 PRO B CA 1
ATOM 2015 C C . PRO B 1 66 ? -8.547 8.695 -7.133 1 93.69 66 PRO B C 1
ATOM 2017 O O . PRO B 1 66 ? -7.758 9.258 -7.902 1 93.69 66 PRO B O 1
ATOM 2020 N N . ALA B 1 67 ? -9.719 9.031 -7.074 1 91.38 67 ALA B N 1
ATOM 2021 C CA . ALA B 1 67 ? -10.312 9.984 -8.008 1 91.38 67 ALA B CA 1
ATOM 2022 C C . ALA B 1 67 ? -10.125 11.414 -7.523 1 91.38 67 ALA B C 1
ATOM 2024 O O . ALA B 1 67 ? -10.344 12.367 -8.273 1 91.38 67 ALA B O 1
ATOM 2025 N N . HIS B 1 68 ? -9.656 11.648 -6.309 1 94.31 68 HIS B N 1
ATOM 2026 C CA . HIS B 1 68 ? -9.586 12.992 -5.742 1 94.31 68 HIS B CA 1
ATOM 2027 C C . HIS B 1 68 ? -8.203 13.273 -5.164 1 94.31 68 HIS B C 1
ATOM 2029 O O . HIS B 1 68 ? -8.031 13.32 -3.943 1 94.31 68 HIS B O 1
ATOM 2035 N N . PRO B 1 69 ? -7.312 13.555 -5.961 1 97.75 69 PRO B N 1
ATOM 2036 C CA . PRO B 1 69 ? -5.973 13.883 -5.465 1 97.75 69 PRO B CA 1
ATOM 2037 C C . PRO B 1 69 ? -5.918 15.242 -4.773 1 97.75 69 PRO B C 1
ATOM 2039 O O . PRO B 1 69 ? -6.688 16.141 -5.109 1 97.75 69 PRO B O 1
ATOM 2042 N N . THR B 1 70 ? -5.047 15.352 -3.762 1 98.38 70 THR B N 1
ATOM 2043 C CA . THR B 1 70 ? -4.668 16.625 -3.17 1 98.38 70 THR B CA 1
ATOM 2044 C C . THR B 1 70 ? -3.539 17.281 -3.965 1 98.38 70 THR B C 1
ATOM 2046 O O . THR B 1 70 ? -2.521 16.641 -4.246 1 98.38 70 THR B O 1
ATOM 2049 N N . VAL B 1 71 ? -3.742 18.578 -4.277 1 98.56 71 VAL B N 1
ATOM 2050 C CA . VAL B 1 71 ? -2.758 19.219 -5.141 1 98.56 71 VAL B CA 1
ATOM 2051 C C . VAL B 1 71 ? -2.266 20.5 -4.496 1 98.56 71 VAL B C 1
ATOM 2053 O O . VAL B 1 71 ? -3.059 21.266 -3.945 1 98.56 71 VAL B O 1
ATOM 2056 N N . GLY B 1 72 ? -0.97 20.703 -4.547 1 98.62 72 GLY B N 1
ATOM 2057 C CA . GLY B 1 72 ? -0.368 21.953 -4.141 1 98.62 72 GLY B CA 1
ATOM 2058 C C . GLY B 1 72 ? -0.156 22.062 -2.643 1 98.62 72 GLY B C 1
ATOM 2059 O O . GLY B 1 72 ? -0.726 21.281 -1.873 1 98.62 72 GLY B O 1
ATOM 2060 N N . VAL B 1 73 ? 0.67 23.078 -2.305 1 98.69 73 VAL B N 1
ATOM 2061 C CA . VAL B 1 73 ? 1.036 23.297 -0.909 1 98.69 73 VAL B CA 1
ATOM 2062 C C . VAL B 1 73 ? -0.211 23.641 -0.094 1 98.69 73 VAL B C 1
ATOM 2064 O O . VAL B 1 73 ? -0.414 23.094 0.994 1 98.69 73 VAL B O 1
ATOM 2067 N N . HIS B 1 74 ? -1.098 24.469 -0.618 1 98.31 74 HIS B N 1
ATOM 2068 C CA . HIS B 1 74 ? -2.342 24.797 0.07 1 98.31 74 HIS B CA 1
ATOM 2069 C C . HIS B 1 74 ? -3.234 23.562 0.209 1 98.31 74 HIS B C 1
ATOM 2071 O O . HIS B 1 74 ? -3.889 23.375 1.238 1 98.31 74 HIS B O 1
ATOM 2077 N N . GLY B 1 75 ? -3.24 22.766 -0.843 1 98.44 75 GLY B N 1
ATOM 2078 C CA . GLY B 1 75 ? -3.969 21.516 -0.766 1 98.44 75 GLY B CA 1
ATOM 2079 C C . GLY B 1 75 ? -3.486 20.609 0.355 1 98.44 75 GLY B C 1
ATOM 2080 O O . GLY B 1 75 ? -4.293 20.031 1.081 1 98.44 75 GLY B O 1
ATOM 2081 N N . MET B 1 76 ? -2.193 20.594 0.519 1 98.75 76 MET B N 1
ATOM 2082 C CA . MET B 1 76 ? -1.618 19.75 1.563 1 98.75 76 MET B CA 1
ATOM 2083 C C . MET B 1 76 ? -1.938 20.312 2.947 1 98.75 76 MET B C 1
ATOM 2085 O O . MET B 1 76 ? -2.152 19.547 3.893 1 98.75 76 MET B O 1
ATOM 2089 N N . GLN B 1 77 ? -1.976 21.609 3.08 1 98.44 77 GLN B N 1
ATOM 2090 C CA . GLN B 1 77 ? -2.371 22.219 4.344 1 98.44 77 GLN B CA 1
ATOM 2091 C C . GLN B 1 77 ? -3.824 21.891 4.68 1 98.44 77 GLN B C 1
ATOM 2093 O O . GLN B 1 77 ? -4.141 21.547 5.82 1 98.44 77 GLN B O 1
ATOM 2098 N N . HIS B 1 78 ? -4.66 21.969 3.709 1 97.19 78 HIS B N 1
ATOM 2099 C CA . HIS B 1 78 ? -6.066 21.625 3.906 1 97.19 78 HIS B CA 1
ATOM 2100 C C . HIS B 1 78 ? -6.234 20.156 4.246 1 97.19 78 HIS B C 1
ATOM 2102 O O . HIS B 1 78 ? -7.051 19.797 5.102 1 97.19 78 HIS B O 1
ATOM 2108 N N . TYR B 1 79 ? -5.496 19.375 3.557 1 97.38 79 TYR B N 1
ATOM 2109 C CA . TYR B 1 79 ? -5.504 17.953 3.84 1 97.38 79 TYR B CA 1
ATOM 2110 C C . TYR B 1 79 ? -5.176 17.672 5.305 1 97.38 79 TYR B C 1
ATOM 2112 O O . TYR B 1 79 ? -5.863 16.906 5.969 1 97.38 79 TYR B O 1
ATOM 2120 N N . LEU B 1 80 ? -4.086 18.297 5.75 1 98 80 LEU B N 1
ATOM 2121 C CA . LEU B 1 80 ? -3.697 18.125 7.145 1 98 80 LEU B CA 1
ATOM 2122 C C . LEU B 1 80 ? -4.805 18.609 8.078 1 98 80 LEU B C 1
ATOM 2124 O O . LEU B 1 80 ? -5.109 17.953 9.078 1 98 80 LEU B O 1
ATOM 2128 N N . HIS B 1 81 ? -5.398 19.703 7.781 1 96.25 81 HIS B N 1
ATOM 2129 C CA . HIS B 1 81 ? -6.484 20.234 8.594 1 96.25 81 HIS B CA 1
ATOM 2130 C C . HIS B 1 81 ? -7.652 19.266 8.672 1 96.25 81 HIS B C 1
ATOM 2132 O O . HIS B 1 81 ? -8.164 18.984 9.758 1 96.25 81 HIS B O 1
ATOM 2138 N N . ASP B 1 82 ? -8.039 18.719 7.539 1 94.75 82 ASP B N 1
ATOM 2139 C CA . ASP B 1 82 ? -9.133 17.766 7.492 1 94.75 82 ASP B CA 1
ATOM 2140 C C . ASP B 1 82 ? -8.797 16.516 8.305 1 94.75 82 ASP B C 1
ATOM 2142 O O . ASP B 1 82 ? -9.641 16 9.047 1 94.75 82 ASP B O 1
ATOM 2146 N N . LEU B 1 83 ? -7.598 16.047 8.125 1 96.25 83 LEU B N 1
ATOM 2147 C CA . LEU B 1 83 ? -7.141 14.859 8.836 1 96.25 83 LEU B CA 1
ATOM 2148 C C . LEU B 1 83 ? -7.195 15.062 10.344 1 96.25 83 LEU B C 1
ATOM 2150 O O . LEU B 1 83 ? -7.742 14.234 11.07 1 96.25 83 LEU B O 1
ATOM 2154 N N . ARG B 1 84 ? -6.738 16.188 10.82 1 95.69 84 ARG B N 1
ATOM 2155 C CA . ARG B 1 84 ? -6.66 16.453 12.25 1 95.69 84 ARG B CA 1
ATOM 2156 C C . ARG B 1 84 ? -8.039 16.766 12.82 1 95.69 84 ARG B C 1
ATOM 2158 O O . ARG B 1 84 ? -8.289 16.547 14.008 1 95.69 84 ARG B O 1
ATOM 2165 N N . THR B 1 85 ? -8.898 17.297 11.984 1 94.5 85 THR B N 1
ATOM 2166 C CA . THR B 1 85 ? -10.273 17.531 12.406 1 94.5 85 THR B CA 1
ATOM 2167 C C . THR B 1 85 ? -11 16.203 12.617 1 94.5 85 THR B C 1
ATOM 2169 O O . THR B 1 85 ? -11.648 15.992 13.641 1 94.5 85 THR B O 1
ATOM 2172 N N . ALA B 1 86 ? -10.812 15.328 11.703 1 94.81 86 ALA B N 1
ATOM 2173 C CA . ALA B 1 86 ? -11.469 14.023 11.789 1 94.81 86 ALA B CA 1
ATOM 2174 C C . ALA B 1 86 ? -10.836 13.164 12.883 1 94.81 86 ALA B C 1
ATOM 2176 O O . ALA B 1 86 ? -11.531 12.453 13.602 1 94.81 86 ALA B O 1
ATOM 2177 N N . PHE B 1 87 ? -9.477 13.25 12.961 1 97.44 87 PHE B N 1
ATOM 2178 C CA . PHE B 1 87 ? -8.688 12.414 13.859 1 97.44 87 PHE B CA 1
ATOM 2179 C C . PHE B 1 87 ? -7.715 13.258 14.672 1 97.44 87 PHE B C 1
ATOM 2181 O O . PHE B 1 87 ? -6.504 13.227 14.438 1 97.44 87 PHE B O 1
ATOM 2188 N N . PRO B 1 88 ? -8.133 13.906 15.688 1 97.38 88 PRO B N 1
ATOM 2189 C CA . PRO B 1 88 ? -7.258 14.805 16.438 1 97.38 88 PRO B CA 1
ATOM 2190 C C . PRO B 1 88 ? -6.109 14.078 17.125 1 97.38 88 PRO B C 1
ATOM 2192 O O . PRO B 1 88 ? -5.117 14.703 17.516 1 97.38 88 PRO B O 1
ATOM 2195 N N . ASP B 1 89 ? -6.207 12.742 17.359 1 97.75 89 ASP B N 1
ATOM 2196 C CA . ASP B 1 89 ? -5.168 11.961 18.016 1 97.75 89 ASP B CA 1
ATOM 2197 C C . ASP B 1 89 ? -4.34 11.172 17 1 97.75 89 ASP B C 1
ATOM 2199 O O . ASP B 1 89 ? -3.625 10.242 17.375 1 97.75 89 ASP B O 1
ATOM 2203 N N . PHE B 1 90 ? -4.438 11.547 15.781 1 98.06 90 PHE B N 1
ATOM 2204 C CA . PHE B 1 90 ? -3.744 10.836 14.711 1 98.06 90 PHE B CA 1
ATOM 2205 C C . PHE B 1 90 ? -2.256 10.719 15.016 1 98.06 90 PHE B C 1
ATOM 2207 O O . PHE B 1 90 ? -1.603 11.711 15.336 1 98.06 90 PHE B O 1
ATOM 2214 N N . THR B 1 91 ? -1.724 9.492 14.875 1 98.06 91 THR B N 1
ATOM 2215 C CA . THR B 1 91 ? -0.288 9.266 14.992 1 98.06 91 THR B CA 1
ATOM 2216 C C . THR B 1 91 ? 0.196 8.297 13.922 1 98.06 91 THR B C 1
ATOM 2218 O O . THR B 1 91 ? -0.506 7.344 13.578 1 98.06 91 THR B O 1
ATOM 2221 N N . ILE B 1 92 ? 1.33 8.57 13.43 1 98 92 ILE B N 1
ATOM 2222 C CA . ILE B 1 92 ? 1.956 7.695 12.445 1 98 92 ILE B CA 1
ATOM 2223 C C . ILE B 1 92 ? 3.436 7.516 12.781 1 98 92 ILE B C 1
ATOM 2225 O O . ILE B 1 92 ? 4.102 8.461 13.195 1 98 92 ILE B O 1
ATOM 2229 N N . GLU B 1 93 ? 3.934 6.34 12.68 1 97.44 93 GLU B N 1
ATOM 2230 C CA . GLU B 1 93 ? 5.34 5.996 12.875 1 97.44 93 GLU B CA 1
ATOM 2231 C C . GLU B 1 93 ? 5.914 5.301 11.641 1 97.44 93 GLU B C 1
ATOM 2233 O O . GLU B 1 93 ? 5.246 4.473 11.023 1 97.44 93 GLU B O 1
ATOM 2238 N N . ILE B 1 94 ? 7.148 5.664 11.375 1 96.75 94 ILE B N 1
ATOM 2239 C CA . ILE B 1 94 ? 7.84 5.035 10.25 1 96.75 94 ILE B CA 1
ATOM 2240 C C . ILE B 1 94 ? 8.391 3.68 10.68 1 96.75 94 ILE B C 1
ATOM 2242 O O . ILE B 1 94 ? 9.109 3.582 11.68 1 96.75 94 ILE B O 1
ATOM 2246 N N . ASP B 1 95 ? 8.062 2.639 9.938 1 94.81 95 ASP B N 1
ATOM 2247 C CA . ASP B 1 95 ? 8.555 1.294 10.219 1 94.81 95 ASP B CA 1
ATOM 2248 C C . ASP B 1 95 ? 9.82 0.99 9.422 1 94.81 95 ASP B C 1
ATOM 2250 O O . ASP B 1 95 ? 10.773 0.422 9.953 1 94.81 95 ASP B O 1
ATOM 2254 N N . GLN B 1 96 ? 9.727 1.328 8.102 1 90.94 96 GLN B N 1
ATOM 2255 C CA . GLN B 1 96 ? 10.82 1.064 7.172 1 90.94 96 GLN B CA 1
ATOM 2256 C C . GLN B 1 96 ? 10.875 2.117 6.066 1 90.94 96 GLN B C 1
ATOM 2258 O O . GLN B 1 96 ? 9.836 2.633 5.645 1 90.94 96 GLN B O 1
ATOM 2263 N N . ILE B 1 97 ? 12.172 2.418 5.664 1 93 97 ILE B N 1
ATOM 2264 C CA . ILE B 1 97 ? 12.398 3.277 4.508 1 93 97 ILE B CA 1
ATOM 2265 C C . ILE B 1 97 ? 13.297 2.568 3.502 1 93 97 ILE B C 1
ATOM 2267 O O . ILE B 1 97 ? 14.289 1.939 3.885 1 93 97 ILE B O 1
ATOM 2271 N N . ALA B 1 98 ? 12.922 2.658 2.215 1 90.5 98 ALA B N 1
ATOM 2272 C CA . ALA B 1 98 ? 13.734 2.084 1.147 1 90.5 98 ALA B CA 1
ATOM 2273 C C . ALA B 1 98 ? 13.914 3.074 -0.001 1 90.5 98 ALA B C 1
ATOM 2275 O O . ALA B 1 98 ? 12.969 3.779 -0.371 1 90.5 98 ALA B O 1
ATOM 2276 N N . THR B 1 99 ? 15.133 3.072 -0.505 1 86.56 99 THR B N 1
ATOM 2277 C CA . THR B 1 99 ? 15.383 3.881 -1.693 1 86.56 99 THR B CA 1
ATOM 2278 C C . THR B 1 99 ? 15.047 3.102 -2.961 1 86.56 99 THR B C 1
ATOM 2280 O O . THR B 1 99 ? 15.5 1.972 -3.145 1 86.56 99 THR B O 1
ATOM 2283 N N . CYS B 1 100 ? 14.203 3.717 -3.803 1 83.38 100 CYS B N 1
ATOM 2284 C CA . CYS B 1 100 ? 13.805 3.016 -5.016 1 83.38 100 CYS B CA 1
ATOM 2285 C C . CYS B 1 100 ? 14.594 3.512 -6.219 1 83.38 100 CYS B C 1
ATOM 2287 O O . CYS B 1 100 ? 14.859 2.748 -7.148 1 83.38 100 CYS B O 1
ATOM 2289 N N . ASP B 1 101 ? 14.797 4.785 -6.305 1 81.5 101 ASP B N 1
ATOM 2290 C CA . ASP B 1 101 ? 15.633 5.402 -7.328 1 81.5 101 ASP B CA 1
ATOM 2291 C C . ASP B 1 101 ? 16.312 6.656 -6.797 1 81.5 101 ASP B C 1
ATOM 2293 O O . ASP B 1 101 ? 16.484 6.812 -5.582 1 81.5 101 ASP B O 1
ATOM 2297 N N . MET B 1 102 ? 16.719 7.504 -7.711 1 83.62 102 MET B N 1
ATOM 2298 C CA . MET B 1 102 ? 17.531 8.641 -7.293 1 83.62 102 MET B CA 1
ATOM 2299 C C . MET B 1 102 ? 16.688 9.688 -6.586 1 83.62 102 MET B C 1
ATOM 2301 O O . MET B 1 102 ? 17.203 10.508 -5.824 1 83.62 102 MET B O 1
ATOM 2305 N N . ASN B 1 103 ? 15.375 9.625 -6.824 1 91.62 103 ASN B N 1
ATOM 2306 C CA . ASN B 1 103 ? 14.57 10.719 -6.289 1 91.62 103 ASN B CA 1
ATOM 2307 C C . ASN B 1 103 ? 13.336 10.195 -5.562 1 91.62 103 ASN B C 1
ATOM 2309 O O . ASN B 1 103 ? 12.352 10.922 -5.398 1 91.62 103 ASN B O 1
ATOM 2313 N N . SER B 1 104 ? 13.391 8.898 -5.219 1 94.56 104 SER B N 1
ATOM 2314 C CA . SER B 1 104 ? 12.164 8.398 -4.598 1 94.56 104 SER B CA 1
ATOM 2315 C C . SER B 1 104 ? 12.477 7.441 -3.455 1 94.56 104 SER B C 1
ATOM 2317 O O . SER B 1 104 ? 13.5 6.75 -3.48 1 94.56 104 SER B O 1
ATOM 2319 N N . LEU B 1 105 ? 11.602 7.461 -2.455 1 95.75 105 LEU B N 1
ATOM 2320 C CA . LEU B 1 105 ? 11.633 6.551 -1.313 1 95.75 105 LEU B CA 1
ATOM 2321 C C . LEU B 1 105 ? 10.32 5.801 -1.182 1 95.75 105 LEU B C 1
ATOM 2323 O O . LEU B 1 105 ? 9.25 6.348 -1.478 1 95.75 105 LEU B O 1
ATOM 2327 N N . MET B 1 106 ? 10.406 4.559 -0.821 1 97.12 106 MET B N 1
ATOM 2328 C CA . MET B 1 106 ? 9.25 3.838 -0.284 1 97.12 106 MET B CA 1
ATOM 2329 C C . MET B 1 106 ? 9.297 3.803 1.24 1 97.12 106 MET B C 1
ATOM 2331 O O . MET B 1 106 ? 10.336 3.5 1.828 1 97.12 106 MET B O 1
ATOM 2335 N N . VAL B 1 107 ? 8.148 4.137 1.869 1 97.56 107 VAL B N 1
ATOM 2336 C CA . VAL B 1 107 ? 8.102 4.285 3.32 1 97.56 107 VAL B CA 1
ATOM 2337 C C . VAL B 1 107 ? 6.965 3.441 3.887 1 97.56 107 VAL B C 1
ATOM 2339 O O . VAL B 1 107 ? 5.793 3.668 3.566 1 97.56 107 VAL B O 1
ATOM 2342 N N . GLN B 1 108 ? 7.328 2.477 4.656 1 98.06 108 GLN B N 1
ATOM 2343 C CA . GLN B 1 108 ? 6.324 1.739 5.414 1 98.06 108 GLN B CA 1
ATOM 2344 C C . GLN B 1 108 ? 6.07 2.393 6.77 1 98.06 108 GLN B C 1
ATOM 2346 O O . GLN B 1 108 ? 7.008 2.842 7.434 1 98.06 108 GLN B O 1
ATOM 2351 N N . TYR B 1 109 ? 4.785 2.412 7.113 1 98.5 109 TYR B N 1
ATOM 2352 C CA . TYR B 1 109 ? 4.402 3.08 8.352 1 98.5 109 TYR B CA 1
ATOM 2353 C C . TYR B 1 109 ? 3.229 2.367 9.016 1 98.5 109 TYR B C 1
ATOM 2355 O O . TYR B 1 109 ? 2.561 1.541 8.383 1 98.5 109 TYR B O 1
ATOM 2363 N N . SER B 1 110 ? 3.031 2.654 10.266 1 98.62 110 SER B N 1
ATOM 2364 C CA . SER B 1 110 ? 1.87 2.268 11.055 1 98.62 110 SER B CA 1
ATOM 2365 C C . SER B 1 110 ? 1.413 3.408 11.961 1 98.62 110 SER B C 1
ATOM 2367 O O . SER B 1 110 ? 2.195 4.309 12.273 1 98.62 110 SER B O 1
ATOM 2369 N N . GLY B 1 111 ? 0.114 3.348 12.289 1 98.38 111 GLY B N 1
ATOM 2370 C CA . GLY B 1 111 ? -0.419 4.402 13.141 1 98.38 111 GLY B CA 1
ATOM 2371 C C . GLY B 1 111 ? -1.79 4.078 13.703 1 98.38 111 GLY B C 1
ATOM 2372 O O . GLY B 1 111 ? -2.293 2.967 13.523 1 98.38 111 GLY B O 1
ATOM 2373 N N . THR B 1 112 ? -2.264 5.051 14.438 1 98.31 112 THR B N 1
ATOM 2374 C CA . THR B 1 112 ? -3.605 4.98 15.008 1 98.31 112 THR B CA 1
ATOM 2375 C C . THR B 1 112 ? -4.352 6.297 14.805 1 98.31 112 THR B C 1
ATOM 2377 O O . THR B 1 112 ? -3.73 7.352 14.672 1 98.31 112 THR B O 1
ATOM 2380 N N . ALA B 1 113 ? -5.637 6.18 14.695 1 97.62 113 ALA B N 1
ATOM 2381 C CA . ALA B 1 113 ? -6.535 7.32 14.523 1 97.62 113 ALA B CA 1
ATOM 2382 C C . ALA B 1 113 ? -7.93 7.008 15.062 1 97.62 113 ALA B C 1
ATOM 2384 O O . ALA B 1 113 ? -8.516 5.973 14.734 1 97.62 113 ALA B O 1
ATOM 2385 N N . THR B 1 114 ? -8.43 7.938 15.898 1 97.62 114 THR B N 1
ATOM 2386 C CA . THR B 1 114 ? -9.797 7.797 16.406 1 97.62 114 THR B CA 1
ATOM 2387 C C . THR B 1 114 ? -10.734 8.789 15.711 1 97.62 114 THR B C 1
ATOM 2389 O O . THR B 1 114 ? -10.438 9.984 15.648 1 97.62 114 THR B O 1
ATOM 2392 N N . GLY B 1 115 ? -11.789 8.227 15.18 1 96.38 115 GLY B N 1
ATOM 2393 C CA . GLY B 1 115 ? -12.773 9.078 14.531 1 96.38 115 GLY B CA 1
ATOM 2394 C C . GLY B 1 115 ? -13.555 9.945 15.5 1 96.38 115 GLY B C 1
ATOM 2395 O O . GLY B 1 115 ? -14.703 9.641 15.836 1 96.38 115 GLY B O 1
ATOM 2396 N N . LEU B 1 116 ? -12.969 11.109 15.812 1 96.06 116 LEU B N 1
ATOM 2397 C CA . LEU B 1 116 ? -13.562 11.953 16.844 1 96.06 116 LEU B CA 1
ATOM 2398 C C . LEU B 1 116 ? -14.188 13.203 16.234 1 96.06 116 LEU B C 1
ATOM 2400 O O . LEU B 1 116 ? -14.883 13.961 16.922 1 96.06 116 LEU B O 1
ATOM 2404 N N . GLY B 1 117 ? -13.93 13.469 14.984 1 92.94 117 GLY B N 1
ATOM 2405 C CA . GLY B 1 117 ? -14.5 14.617 14.297 1 92.94 117 GLY B CA 1
ATOM 2406 C C . GLY B 1 117 ? -15.227 14.242 13.016 1 92.94 117 GLY B C 1
ATOM 2407 O O . GLY B 1 117 ? -15.328 13.062 12.68 1 92.94 117 GLY B O 1
ATOM 2408 N N . GLU B 1 118 ? -15.719 15.32 12.375 1 86.06 118 GLU B N 1
ATOM 2409 C CA . GLU B 1 118 ? -16.406 15.109 11.109 1 86.06 118 GLU B CA 1
ATOM 2410 C C . GLU B 1 118 ? -15.438 14.664 10.016 1 86.06 118 GLU B C 1
ATOM 2412 O O . GLU B 1 118 ? -14.305 15.156 9.945 1 86.06 118 GLU B O 1
ATOM 2417 N N . TYR B 1 119 ? -15.852 13.609 9.328 1 79.62 119 TYR B N 1
ATOM 2418 C CA . TYR B 1 119 ? -15.094 13.109 8.18 1 79.62 119 TYR B CA 1
ATOM 2419 C C . TYR B 1 119 ? -15.977 13.055 6.938 1 79.62 119 TYR B C 1
ATOM 2421 O O . TYR B 1 119 ? -16.875 12.219 6.844 1 79.62 119 TYR B O 1
ATOM 2429 N N . HIS B 1 120 ? -15.656 13.82 5.91 1 77.5 120 HIS B N 1
ATOM 2430 C CA . HIS B 1 120 ? -16.406 13.898 4.664 1 77.5 120 HIS B CA 1
ATOM 2431 C C . HIS B 1 120 ? -17.906 13.969 4.934 1 77.5 120 HIS B C 1
ATOM 2433 O O . HIS B 1 120 ? -18.688 13.211 4.348 1 77.5 120 HIS B O 1
ATOM 2439 N N . SER B 1 121 ? -18.312 14.664 5.895 1 73.62 121 SER B N 1
ATOM 2440 C CA . SER B 1 121 ? -19.703 14.969 6.207 1 73.62 121 SER B CA 1
ATOM 2441 C C . SER B 1 121 ? -20.344 13.836 7.012 1 73.62 121 SER B C 1
ATOM 2443 O O . SER B 1 121 ? -21.562 13.75 7.105 1 73.62 121 SER B O 1
ATOM 2445 N N . HIS B 1 122 ? -19.547 12.961 7.426 1 82 122 HIS B N 1
ATOM 2446 C CA . HIS B 1 122 ? -20.047 11.938 8.336 1 82 122 HIS B CA 1
ATOM 2447 C C . HIS B 1 122 ? -19.781 12.32 9.789 1 82 122 HIS B C 1
ATOM 2449 O O . HIS B 1 122 ? -18.781 12.977 10.094 1 82 122 HIS B O 1
ATOM 2455 N N . LYS B 1 123 ? -20.719 11.859 10.578 1 85.38 123 LYS B N 1
ATOM 2456 C CA . LYS B 1 123 ? -20.531 12.023 12.023 1 85.38 123 LYS B CA 1
ATOM 2457 C C . LYS B 1 123 ? -19.359 11.18 12.523 1 85.38 123 LYS B C 1
ATOM 2459 O O . LYS B 1 123 ? -18.984 10.188 11.891 1 85.38 123 LYS B O 1
ATOM 2464 N N . PRO B 1 124 ? -18.891 11.664 13.68 1 91.62 124 PRO B N 1
ATOM 2465 C CA . PRO B 1 124 ? -17.812 10.859 14.258 1 91.62 124 PRO B CA 1
ATOM 2466 C C . PRO B 1 124 ? -18.219 9.406 14.484 1 91.62 124 PRO B C 1
ATOM 2468 O O . PRO B 1 124 ? -19.328 9.133 14.945 1 91.62 124 PRO B O 1
ATOM 2471 N N . SER B 1 125 ? -17.344 8.523 14.094 1 87.94 125 SER B N 1
ATOM 2472 C CA . SER B 1 125 ? -17.594 7.098 14.258 1 87.94 125 SER B CA 1
ATOM 2473 C C . SER B 1 125 ? -17.25 6.641 15.672 1 87.94 125 SER B C 1
ATOM 2475 O O . SER B 1 125 ? -17.75 5.613 16.141 1 87.94 125 SER B O 1
ATOM 2477 N N . HIS B 1 126 ? -16.328 7.312 16.297 1 94.5 126 HIS B N 1
ATOM 2478 C CA . HIS B 1 126 ? -15.766 6.996 17.609 1 94.5 126 HIS B CA 1
ATOM 2479 C C . HIS B 1 126 ? -15.008 5.672 17.578 1 94.5 126 HIS B C 1
ATOM 2481 O O . HIS B 1 126 ? -14.75 5.078 18.641 1 94.5 126 HIS B O 1
ATOM 2487 N N . HIS B 1 127 ? -14.719 5.227 16.516 1 94.5 127 HIS B N 1
ATOM 2488 C CA . HIS B 1 127 ? -13.93 4.008 16.344 1 94.5 127 HIS B CA 1
ATOM 2489 C C . HIS B 1 127 ? -12.438 4.316 16.344 1 94.5 127 HIS B C 1
ATOM 2491 O O . HIS B 1 127 ? -12 5.297 15.719 1 94.5 127 HIS B O 1
ATOM 2497 N N . VAL B 1 128 ? -11.703 3.477 17.047 1 96.62 128 VAL B N 1
ATOM 2498 C CA . VAL B 1 128 ? -10.242 3.531 16.969 1 96.62 128 VAL B CA 1
ATOM 2499 C C . VAL B 1 128 ? -9.742 2.676 15.812 1 96.62 128 VAL B C 1
ATOM 2501 O O . VAL B 1 128 ? -10.016 1.473 15.766 1 96.62 128 VAL B O 1
ATOM 2504 N N . SER B 1 129 ? -9.102 3.295 14.961 1 97 129 SER B N 1
ATOM 2505 C CA . SER B 1 129 ? -8.523 2.578 13.82 1 97 129 SER B CA 1
ATOM 2506 C C . SER B 1 129 ? -7.016 2.418 13.977 1 97 129 SER B C 1
ATOM 2508 O O . SER B 1 129 ? -6.297 3.402 14.164 1 97 129 SER B O 1
ATOM 2510 N N . ALA B 1 130 ? -6.578 1.192 13.984 1 97.94 130 ALA B N 1
ATOM 2511 C CA . ALA B 1 130 ? -5.172 0.909 13.711 1 97.94 130 ALA B CA 1
ATOM 2512 C C . ALA B 1 130 ? -4.941 0.697 12.219 1 97.94 130 ALA B C 1
ATOM 2514 O O . ALA B 1 130 ? -5.723 0.011 11.547 1 97.94 130 ALA B O 1
ATOM 2515 N N . PHE B 1 131 ? -3.896 1.33 11.742 1 98.12 131 PHE B N 1
ATOM 2516 C CA . PHE B 1 131 ? -3.688 1.236 10.305 1 98.12 131 PHE B CA 1
ATOM 2517 C C . PHE B 1 131 ? -2.205 1.109 9.977 1 98.12 131 PHE B C 1
ATOM 2519 O O . PHE B 1 131 ? -1.353 1.393 10.82 1 98.12 131 PHE B O 1
ATOM 2526 N N . SER B 1 132 ? -1.894 0.622 8.766 1 98.69 132 SER B N 1
ATOM 2527 C CA . SER B 1 132 ? -0.555 0.558 8.188 1 98.69 132 SER B CA 1
ATOM 2528 C C . SER B 1 132 ? -0.588 0.808 6.688 1 98.69 132 SER B C 1
ATOM 2530 O O . SER B 1 132 ? -1.656 0.787 6.074 1 98.69 132 SER B O 1
ATOM 2532 N N . GLY B 1 133 ? 0.544 1.113 6.109 1 98.81 133 GLY B N 1
ATOM 2533 C CA . GLY B 1 133 ? 0.614 1.359 4.68 1 98.81 133 GLY B CA 1
ATOM 2534 C C . GLY B 1 133 ? 2.035 1.513 4.168 1 98.81 133 GLY B C 1
ATOM 2535 O O . GLY B 1 133 ? 2.99 1.444 4.945 1 98.81 133 GLY B O 1
ATOM 2536 N N . ILE B 1 134 ? 2.16 1.632 2.902 1 98.75 134 ILE B N 1
ATOM 2537 C CA . ILE B 1 134 ? 3.395 2.008 2.223 1 98.75 134 ILE B CA 1
ATOM 2538 C C . ILE B 1 134 ? 3.115 3.135 1.23 1 98.75 134 ILE B C 1
ATOM 2540 O O . ILE B 1 134 ? 2.176 3.049 0.435 1 98.75 134 ILE B O 1
ATOM 2544 N N . ASN B 1 135 ? 3.887 4.18 1.37 1 98.75 135 ASN B N 1
ATOM 2545 C CA . ASN B 1 135 ? 3.844 5.266 0.398 1 98.75 135 ASN B CA 1
ATOM 2546 C C . ASN B 1 135 ? 5.043 5.219 -0.547 1 98.75 135 ASN B C 1
ATOM 2548 O O . ASN B 1 135 ? 6.152 4.879 -0.134 1 98.75 135 ASN B O 1
ATOM 2552 N N . LEU B 1 136 ? 4.805 5.543 -1.787 1 98.31 136 LEU B N 1
ATOM 2553 C CA . LEU B 1 136 ? 5.867 6.023 -2.666 1 98.31 136 LEU B CA 1
ATOM 2554 C C . LEU B 1 136 ? 5.98 7.543 -2.602 1 98.31 136 LEU B C 1
ATOM 2556 O O . LEU B 1 136 ? 5.027 8.258 -2.916 1 98.31 136 LEU B O 1
ATOM 2560 N N . VAL B 1 137 ? 7.168 8.016 -2.188 1 98.31 137 VAL B N 1
ATOM 2561 C CA . VAL B 1 137 ? 7.418 9.445 -2.055 1 98.31 137 VAL B CA 1
ATOM 2562 C C . VAL B 1 137 ? 8.461 9.883 -3.076 1 98.31 137 VAL B C 1
ATOM 2564 O O . VAL B 1 137 ? 9.617 9.453 -3.021 1 98.31 137 VAL B O 1
ATOM 2567 N N . ARG B 1 138 ? 8.07 10.797 -3.975 1 98.06 138 ARG B N 1
ATOM 2568 C CA . ARG B 1 138 ? 8.969 11.289 -5.012 1 98.06 138 ARG B CA 1
ATOM 2569 C C . ARG B 1 138 ? 9.375 12.734 -4.746 1 98.06 138 ARG B C 1
ATOM 2571 O O . ARG B 1 138 ? 8.539 13.562 -4.387 1 98.06 138 ARG B O 1
ATOM 2578 N N . PHE B 1 139 ? 10.641 12.977 -4.973 1 97.75 139 PHE B N 1
ATOM 2579 C CA . PHE B 1 139 ? 11.195 14.305 -4.785 1 97.75 139 PHE B CA 1
ATOM 2580 C C . PHE B 1 139 ? 11.43 14.984 -6.129 1 97.75 139 PHE B C 1
ATOM 2582 O O . PHE B 1 139 ? 11.516 14.32 -7.164 1 97.75 139 PHE B O 1
ATOM 2589 N N . ASN B 1 140 ? 11.5 16.297 -6.023 1 97 140 ASN B N 1
ATOM 2590 C CA . ASN B 1 140 ? 11.844 17.062 -7.215 1 97 140 ASN B CA 1
ATOM 2591 C C . ASN B 1 140 ? 13.305 16.844 -7.609 1 97 140 ASN B C 1
ATOM 2593 O O . ASN B 1 140 ? 14.031 16.109 -6.945 1 97 140 ASN B O 1
ATOM 2597 N N . HIS B 1 141 ? 13.734 17.422 -8.656 1 92.69 141 HIS B N 1
ATOM 2598 C CA . HIS B 1 141 ? 15.008 17.125 -9.305 1 92.69 141 HIS B CA 1
ATOM 2599 C C . HIS B 1 141 ? 16.172 17.344 -8.344 1 92.69 141 HIS B C 1
ATOM 2601 O O . HIS B 1 141 ? 17.125 16.562 -8.344 1 92.69 141 HIS B O 1
ATOM 2607 N N . ASP B 1 142 ? 16.156 18.312 -7.512 1 92.69 142 ASP B N 1
ATOM 2608 C CA . ASP B 1 142 ? 17.281 18.578 -6.613 1 92.69 142 ASP B CA 1
ATOM 2609 C C . ASP B 1 142 ? 17.047 17.922 -5.254 1 92.69 142 ASP B C 1
ATOM 2611 O O . ASP B 1 142 ? 17.828 18.141 -4.32 1 92.69 142 ASP B O 1
ATOM 2615 N N . ARG B 1 143 ? 15.93 17.281 -5.172 1 93.62 143 ARG B N 1
ATOM 2616 C CA . ARG B 1 143 ? 15.609 16.469 -4.008 1 93.62 143 ARG B CA 1
ATOM 2617 C C . ARG B 1 143 ? 15.383 17.328 -2.775 1 93.62 143 ARG B C 1
ATOM 2619 O O . ARG B 1 143 ? 15.578 16.875 -1.646 1 93.62 143 ARG B O 1
ATOM 2626 N N . SER B 1 144 ? 14.961 18.531 -3.025 1 95.25 144 SER B N 1
ATOM 2627 C CA . SER B 1 144 ? 14.773 19.453 -1.908 1 95.25 144 SER B CA 1
ATOM 2628 C C . SER B 1 144 ? 13.336 19.438 -1.408 1 95.25 144 SER B C 1
ATOM 2630 O O . SER B 1 144 ? 13.055 19.844 -0.283 1 95.25 144 SER B O 1
ATOM 2632 N N . LYS B 1 145 ? 12.406 18.984 -2.295 1 98.44 145 LYS B N 1
ATOM 2633 C CA . LYS B 1 145 ? 10.984 19 -1.967 1 98.44 145 LYS B CA 1
ATOM 2634 C C . LYS B 1 145 ? 10.281 17.75 -2.498 1 98.44 145 LYS B C 1
ATOM 2636 O O . LYS B 1 145 ? 10.688 17.188 -3.518 1 98.44 145 LYS B O 1
ATOM 2641 N N . ILE B 1 146 ? 9.25 17.359 -1.776 1 98.81 146 ILE B N 1
ATOM 2642 C CA . ILE B 1 146 ? 8.406 16.266 -2.229 1 98.81 146 ILE B CA 1
ATOM 2643 C C . ILE B 1 146 ? 7.484 16.75 -3.346 1 98.81 146 ILE B C 1
ATOM 2645 O O . ILE B 1 146 ? 6.824 17.797 -3.211 1 98.81 146 ILE B O 1
ATOM 2649 N N . VAL B 1 147 ? 7.375 15.984 -4.477 1 98.75 147 VAL B N 1
ATOM 2650 C CA . VAL B 1 147 ? 6.555 16.422 -5.602 1 98.75 147 VAL B CA 1
ATOM 2651 C C . VAL B 1 147 ? 5.395 15.453 -5.809 1 98.75 147 VAL B C 1
ATOM 2653 O O . VAL B 1 147 ? 4.422 15.781 -6.496 1 98.75 147 VAL B O 1
ATOM 2656 N N . GLU B 1 148 ? 5.48 14.273 -5.23 1 98.81 148 GLU B N 1
ATOM 2657 C CA . GLU B 1 148 ? 4.402 13.297 -5.359 1 98.81 148 GLU B CA 1
ATOM 2658 C C . GLU B 1 148 ? 4.398 12.32 -4.191 1 98.81 148 GLU B C 1
ATOM 2660 O O . GLU B 1 148 ? 5.457 11.867 -3.752 1 98.81 148 GLU B O 1
ATOM 2665 N N . ILE B 1 149 ? 3.217 11.969 -3.721 1 98.88 149 ILE B N 1
ATOM 2666 C CA . ILE B 1 149 ? 3.01 10.898 -2.752 1 98.88 149 ILE B CA 1
ATOM 2667 C C . ILE B 1 149 ? 1.896 9.977 -3.234 1 98.88 149 ILE B C 1
ATOM 2669 O O . ILE B 1 149 ? 0.771 10.422 -3.475 1 98.88 149 ILE B O 1
ATOM 2673 N N . GLN B 1 150 ? 2.236 8.734 -3.506 1 98.75 150 GLN B N 1
ATOM 2674 C CA . GLN B 1 150 ? 1.262 7.68 -3.742 1 98.75 150 GLN B CA 1
ATOM 2675 C C . GLN B 1 150 ? 1.025 6.855 -2.48 1 98.75 150 GLN B C 1
ATOM 2677 O O . GLN B 1 150 ? 1.964 6.285 -1.92 1 98.75 150 GLN B O 1
ATOM 2682 N N . VAL B 1 151 ? -0.243 6.777 -2.074 1 98.88 151 VAL B N 1
ATOM 2683 C CA . VAL B 1 151 ? -0.57 6.191 -0.779 1 98.88 151 VAL B CA 1
ATOM 2684 C C . VAL B 1 151 ? -1.281 4.855 -0.983 1 98.88 151 VAL B C 1
ATOM 2686 O O . VAL B 1 151 ? -2.287 4.781 -1.693 1 98.88 151 VAL B O 1
ATOM 2689 N N . TYR B 1 152 ? -0.744 3.828 -0.417 1 98.81 152 TYR B N 1
ATOM 2690 C CA . TYR B 1 152 ? -1.379 2.525 -0.241 1 98.81 152 TYR B CA 1
ATOM 2691 C C . TYR B 1 152 ? -1.504 2.176 1.237 1 98.81 152 TYR B C 1
ATOM 2693 O O . TYR B 1 152 ? -0.509 1.86 1.894 1 98.81 152 TYR B O 1
ATOM 2701 N N . ARG B 1 153 ? -2.684 2.172 1.737 1 98.75 153 ARG B N 1
ATOM 2702 C CA . ARG B 1 153 ? -2.846 1.964 3.172 1 98.75 153 ARG B CA 1
ATOM 2703 C C . ARG B 1 153 ? -4.102 1.148 3.469 1 98.75 153 ARG B C 1
ATOM 2705 O O . ARG B 1 153 ? -5.02 1.093 2.648 1 98.75 153 ARG B O 1
ATOM 2712 N N . SER B 1 154 ? -4.113 0.5 4.68 1 98.06 154 SER B N 1
ATOM 2713 C CA . SER B 1 154 ? -5.324 -0.121 5.211 1 98.06 154 SER B CA 1
ATOM 2714 C C . SER B 1 154 ? -6.359 0.929 5.598 1 98.06 154 SER B C 1
ATOM 2716 O O . SER B 1 154 ? -6.09 2.129 5.52 1 98.06 154 SER B O 1
ATOM 2718 N N . ALA B 1 155 ? -7.492 0.486 5.973 1 95 155 ALA B N 1
ATOM 2719 C CA . ALA B 1 155 ? -8.648 1.368 6.113 1 95 155 ALA B CA 1
ATOM 2720 C C . ALA B 1 155 ? -8.703 1.977 7.512 1 95 155 ALA B C 1
ATOM 2722 O O . ALA B 1 155 ? -8.398 1.306 8.5 1 95 155 ALA B O 1
ATOM 2723 N N . PHE B 1 156 ? -9.148 3.252 7.492 1 94.38 156 PHE B N 1
ATOM 2724 C CA . PHE B 1 156 ? -9.859 3.719 8.68 1 94.38 156 PHE B CA 1
ATOM 2725 C C . PHE B 1 156 ? -11.281 3.17 8.711 1 94.38 156 PHE B C 1
ATOM 2727 O O . PHE B 1 156 ? -11.812 2.752 7.68 1 94.38 156 PHE B O 1
ATOM 2734 N N . ALA B 1 157 ? -11.859 3.236 9.914 1 91.38 157 ALA B N 1
ATOM 2735 C CA . ALA B 1 157 ? -13.266 2.871 10 1 91.38 157 ALA B CA 1
ATOM 2736 C C . ALA B 1 157 ? -14.109 3.715 9.055 1 91.38 157 ALA B C 1
ATOM 2738 O O . ALA B 1 157 ? -15.039 3.207 8.414 1 91.38 157 ALA B O 1
ATOM 2739 N N . GLU B 1 158 ? -13.781 4.977 8.914 1 90.12 158 GLU B N 1
ATOM 2740 C CA . GLU B 1 158 ? -14.5 5.934 8.078 1 90.12 158 GLU B CA 1
ATOM 2741 C C . GLU B 1 158 ? -14.406 5.559 6.602 1 90.12 158 GLU B C 1
ATOM 2743 O O . GLU B 1 158 ? -15.352 5.793 5.836 1 90.12 158 GLU B O 1
ATOM 2748 N N . ASP B 1 159 ? -13.289 4.953 6.168 1 90.94 159 ASP B N 1
ATOM 2749 C CA . ASP B 1 159 ? -13.125 4.52 4.785 1 90.94 159 ASP B CA 1
ATOM 2750 C C . ASP B 1 159 ? -14.125 3.412 4.434 1 90.94 159 ASP B C 1
ATOM 2752 O O . ASP B 1 159 ? -14.719 3.428 3.359 1 90.94 159 ASP B O 1
ATOM 2756 N N . ARG B 1 160 ? -14.281 2.514 5.355 1 86.19 160 ARG B N 1
ATOM 2757 C CA . ARG B 1 160 ? -15.18 1.388 5.145 1 86.19 160 ARG B CA 1
ATOM 2758 C C . ARG B 1 160 ? -16.625 1.854 5.074 1 86.19 160 ARG B C 1
ATOM 2760 O O . ARG B 1 160 ? -17.406 1.378 4.238 1 86.19 160 ARG B O 1
ATOM 2767 N N . LEU B 1 161 ? -16.938 2.766 5.969 1 83.12 161 LEU B N 1
ATOM 2768 C CA . LEU B 1 161 ? -18.281 3.326 5.984 1 83.12 161 LEU B CA 1
ATOM 2769 C C . LEU B 1 161 ? -18.594 4.027 4.668 1 83.12 161 LEU B C 1
ATOM 2771 O O . LEU B 1 161 ? -19.672 3.838 4.098 1 83.12 161 LEU B O 1
ATOM 2775 N N . GLU B 1 162 ? -17.672 4.766 4.176 1 84.94 162 GLU B N 1
ATOM 2776 C CA . GLU B 1 162 ? -17.875 5.516 2.939 1 84.94 162 GLU B CA 1
ATOM 2777 C C . GLU B 1 162 ? -17.984 4.582 1.739 1 84.94 162 GLU B C 1
ATOM 2779 O O . GLU B 1 162 ? -18.812 4.805 0.85 1 84.94 162 GLU B O 1
ATOM 2784 N N . LEU B 1 163 ? -17.234 3.623 1.702 1 82.81 163 LEU B N 1
ATOM 2785 C CA . LEU B 1 163 ? -17.297 2.668 0.601 1 82.81 163 LEU B CA 1
ATOM 2786 C C . LEU B 1 163 ? -18.625 1.92 0.61 1 82.81 163 LEU B C 1
ATOM 2788 O O . LEU B 1 163 ? -19.203 1.671 -0.447 1 82.81 163 LEU B O 1
ATOM 2792 N N . GLY B 1 164 ? -19 1.585 1.774 1 79.19 164 GLY B N 1
ATOM 2793 C CA . GLY B 1 164 ? -20.312 0.945 1.904 1 79.19 164 GLY B CA 1
ATOM 2794 C C . GLY B 1 164 ? -21.438 1.788 1.36 1 79.19 164 GLY B C 1
ATOM 2795 O O . GLY B 1 164 ? -22.328 1.279 0.66 1 79.19 164 GLY B O 1
ATOM 2796 N N . GLU B 1 165 ? -21.375 3.051 1.652 1 77.19 165 GLU B N 1
ATOM 2797 C CA . GLU B 1 165 ? -22.406 3.975 1.192 1 77.19 165 GLU B CA 1
ATOM 2798 C C . GLU B 1 165 ? -22.375 4.137 -0.324 1 77.19 165 GLU B C 1
ATOM 2800 O O . GLU B 1 165 ? -23.422 4.215 -0.973 1 77.19 165 GLU B O 1
ATOM 2805 N N . ARG B 1 166 ? -21.234 4.203 -0.869 1 76.88 166 ARG B N 1
ATOM 2806 C CA . ARG B 1 166 ? -21.094 4.344 -2.312 1 76.88 166 ARG B CA 1
ATOM 2807 C C . ARG B 1 166 ? -21.656 3.131 -3.043 1 76.88 166 ARG B C 1
ATOM 2809 O O . ARG B 1 166 ? -22.297 3.271 -4.09 1 76.88 166 ARG B O 1
ATOM 2816 N N . GLU B 1 167 ? -21.312 2.07 -2.455 1 73.44 167 GLU B N 1
ATOM 2817 C CA . GLU B 1 167 ? -21.781 0.831 -3.072 1 73.44 167 GLU B CA 1
ATOM 2818 C C . GLU B 1 167 ? -23.281 0.676 -2.926 1 73.44 167 GLU B C 1
ATOM 2820 O O . GLU B 1 167 ? -23.938 0.102 -3.797 1 73.44 167 GLU B O 1
ATOM 2825 N N . LEU B 1 168 ? -23.734 1.228 -1.82 1 65.31 168 LEU B N 1
ATOM 2826 C CA . LEU B 1 168 ? -25.188 1.217 -1.631 1 65.31 168 LEU B CA 1
ATOM 2827 C C . LEU B 1 168 ? -25.859 2.191 -2.586 1 65.31 168 LEU B C 1
ATOM 2829 O O . LEU B 1 168 ? -26.953 1.907 -3.1 1 65.31 168 LEU B O 1
ATOM 2833 N N . HIS B 1 169 ? -25.172 3.463 -2.594 1 61.25 169 HIS B N 1
ATOM 2834 C CA . HIS B 1 169 ? -25.781 4.48 -3.439 1 61.25 169 HIS B CA 1
ATOM 2835 C C . HIS B 1 169 ? -25.438 4.262 -4.906 1 61.25 169 HIS B C 1
ATOM 2837 O O . HIS B 1 169 ? -26.125 4.77 -5.797 1 61.25 169 HIS B O 1
ATOM 2843 N N . GLY B 1 170 ? -24.234 3.908 -5.105 1 55.25 170 GLY B N 1
ATOM 2844 C CA . GLY B 1 170 ? -23.75 3.754 -6.469 1 55.25 170 GLY B CA 1
ATOM 2845 C C . GLY B 1 170 ? -24.328 2.541 -7.176 1 55.25 170 GLY B C 1
ATOM 2846 O O . GLY B 1 170 ? -24.812 1.617 -6.523 1 55.25 170 GLY B O 1
ATOM 2847 N N . GLU B 1 171 ? -24.406 2.529 -8.547 1 45.62 171 GLU B N 1
ATOM 2848 C CA . GLU B 1 171 ? -24.953 1.659 -9.578 1 45.62 171 GLU B CA 1
ATOM 2849 C C . GLU B 1 171 ? -24.422 0.236 -9.445 1 45.62 171 GLU B C 1
ATOM 2851 O O . GLU B 1 171 ? -24.938 -0.687 -10.086 1 45.62 171 GLU B O 1
ATOM 2856 N N . GLY B 1 172 ? -23.266 -0.094 -9.023 1 39.78 172 GLY B N 1
ATOM 2857 C CA . GLY B 1 172 ? -22.969 -1.509 -9.164 1 39.78 172 GLY B CA 1
ATOM 2858 C C . GLY B 1 172 ? -23.734 -2.387 -8.203 1 39.78 172 GLY B C 1
ATOM 2859 O O . GLY B 1 172 ? -23.906 -3.584 -8.445 1 39.78 172 GLY B O 1
ATOM 2860 N N . GLY B 1 173 ? -23.938 -2.055 -6.977 1 35.47 173 GLY B N 1
ATOM 2861 C CA . GLY B 1 173 ? -24.891 -2.713 -6.102 1 35.47 173 GLY B CA 1
ATOM 2862 C C . GLY B 1 173 ? -26.328 -2.477 -6.512 1 35.47 173 GLY B C 1
ATOM 2863 O O . GLY B 1 173 ? -27.25 -2.957 -5.852 1 35.47 173 GLY B O 1
ATOM 2864 N N . PHE B 1 174 ? -26.797 -1.368 -6.973 1 33.12 174 PHE B N 1
ATOM 2865 C CA . PHE B 1 174 ? -28.203 -1.079 -7.195 1 33.12 174 PHE B CA 1
ATOM 2866 C C . PHE B 1 174 ? -28.875 -2.203 -7.984 1 33.12 174 PHE B C 1
ATOM 2868 O O . PHE B 1 174 ? -30.047 -2.52 -7.754 1 33.12 174 PHE B O 1
ATOM 2875 N N . ARG B 1 175 ? -28.484 -2.383 -9.312 1 31.72 175 ARG B N 1
ATOM 2876 C CA . ARG B 1 175 ? -29.234 -3.016 -10.391 1 31.72 175 ARG B CA 1
ATOM 2877 C C . ARG B 1 175 ? -29.609 -4.445 -10.023 1 31.72 175 ARG B C 1
ATOM 2879 O O . ARG B 1 175 ? -30.719 -4.898 -10.336 1 31.72 175 ARG B O 1
ATOM 2886 N N . GLU B 1 176 ? -28.734 -5.168 -9.398 1 33.09 176 GLU B N 1
ATOM 2887 C CA . GLU B 1 176 ? -29.219 -6.531 -9.188 1 33.09 176 GLU B CA 1
ATOM 2888 C C . GLU B 1 176 ? -30.203 -6.59 -8.023 1 33.09 176 GLU B C 1
ATOM 2890 O O . GLU B 1 176 ? -31.203 -7.312 -8.078 1 33.09 176 GLU B O 1
ATOM 2895 N N . LEU B 1 177 ? -30.109 -5.812 -6.992 1 29.95 177 LEU B N 1
ATOM 2896 C CA . LEU B 1 177 ? -31.125 -5.91 -5.953 1 29.95 177 LEU B CA 1
ATOM 2897 C C . LEU B 1 177 ? -32.406 -5.195 -6.375 1 29.95 177 LEU B C 1
ATOM 2899 O O . LEU B 1 177 ? -33.5 -5.621 -6.02 1 29.95 177 LEU B O 1
ATOM 2903 N N . ARG B 1 178 ? -32.406 -4.145 -7.094 1 30.05 178 ARG B N 1
ATOM 2904 C CA . ARG B 1 178 ? -33.656 -3.607 -7.621 1 30.05 178 ARG B CA 1
ATOM 2905 C C . ARG B 1 178 ? -34.312 -4.594 -8.578 1 30.05 178 ARG B C 1
ATOM 2907 O O . ARG B 1 178 ? -35.531 -4.621 -8.695 1 30.05 178 ARG B O 1
ATOM 2914 N N . LEU B 1 179 ? -33.594 -5.312 -9.359 1 31.55 179 LEU B N 1
ATOM 2915 C CA . LEU B 1 179 ? -34.312 -6.258 -10.211 1 31.55 179 LEU B CA 1
ATOM 2916 C C . LEU B 1 179 ? -34.938 -7.387 -9.383 1 31.55 179 LEU B C 1
ATOM 2918 O O . LEU B 1 179 ? -35.938 -7.965 -9.758 1 31.55 179 LEU B O 1
ATOM 2922 N N . ARG B 1 180 ? -34.438 -7.645 -8.234 1 32.78 180 ARG B N 1
ATOM 2923 C CA . ARG B 1 180 ? -35.125 -8.695 -7.508 1 32.78 180 ARG B CA 1
ATOM 2924 C C . ARG B 1 180 ? -36.438 -8.172 -6.898 1 32.78 180 ARG B C 1
ATOM 2926 O O . ARG B 1 180 ? -37.344 -8.938 -6.598 1 32.78 180 ARG B O 1
ATOM 2933 N N . ARG B 1 181 ? -36.438 -6.969 -6.422 1 27.78 181 ARG B N 1
ATOM 2934 C CA . ARG B 1 181 ? -37.719 -6.574 -5.844 1 27.78 181 ARG B CA 1
ATOM 2935 C C . ARG B 1 181 ? -38.781 -6.332 -6.934 1 27.78 181 ARG B C 1
ATOM 2937 O O . ARG B 1 181 ? -39.969 -6.23 -6.648 1 27.78 181 ARG B O 1
ATOM 2944 N N . LEU B 1 182 ? -38.25 -5.965 -8.078 1 29.14 182 LEU B N 1
ATOM 2945 C CA . LEU B 1 182 ? -39.344 -5.82 -9.031 1 29.14 182 LEU B CA 1
ATOM 2946 C C . LEU B 1 182 ? -39.844 -7.184 -9.484 1 29.14 182 LEU B C 1
ATOM 2948 O O . LEU B 1 182 ? -40.844 -7.27 -10.211 1 29.14 182 LEU B O 1
ATOM 2952 N N . VAL B 1 183 ? -39.094 -8.219 -9.031 1 28.47 183 VAL B N 1
ATOM 2953 C CA . VAL B 1 183 ? -39.844 -9.438 -9.289 1 28.47 183 VAL B CA 1
ATOM 2954 C C . VAL B 1 183 ? -40.5 -9.906 -7.996 1 28.47 183 VAL B C 1
ATOM 2956 O O . VAL B 1 183 ? -39.906 -9.867 -6.926 1 28.47 183 VAL B O 1
#

Foldseek 3Di:
DVVVVVVVLQVQQVVCVVPPPPPVLVVLLVVLVCCCQAPCQQVVPLVCLVQAADQFAWEAAVPQGRPDIQGGSVSSSVVSVLQCQQFVNKHKDWDDWDDRHSFKIKTKMKIKGARCHDHPNDGGPRDIDIKIWIWIWGAPPSNRYTRYIYIDMDDDPVSVVVVVVCCVVPPVVVVVVVVVVVD/DVVVVVVVLVVQQVVCVVVPPPPVLVVLLVVLVCCCQAPCQQVVPLVCLVQAADQFAWEAAVPQGRPDIQGGSVSSSVVSVLQCQQFVRKHKDWDDWDDRHSFKIKTKMKIKGARCHDHPNDGRPRDIDIKIWIWIWGAPPSNRYTRYIYIDMDDDPVSVVVVVVCCVVPPPVPPVVVVVVVD

Secondary structure (DSSP, 8-state):
-HHHHHHHHHHHHHHHHHH---HHHHHHHHHHHHIIIIIIIIT--GGGHHHHEEEEEEEEETTTEEEEEEEHHHHHHHHHHHHHHH-TT-EEEEEEEEEEETTEEEEEEEEEEE--S-BTTBPP---EEEEEEEEEEEE-TTSSSEEEEEEEE---HHHHHHHHHHHHHSHHHHHHHHHHHH-/-HHHHHHHHHHHHHHHHHH---HHHHHHHHHHHHIIIIIIIIT--GGGHHHHEEEEEEEEETTTEEEEEEEHHHHHHHHHHHHHHH-TT-EEEEEEEEEEETTEEEEEEEEEEE--S-BTTBPP---EEEEEEEEEEEE-TTSSSEEEEEEEE---HHHHHHHHHHHHHSTTTHHHHHHHH--

Nearest PDB structures (foldseek):
  3f9s-assembly1_B  TM=7.454E-01  e=1.276E-08  Acidithiobacillus ferrooxidans ATCC 23270
  8kaa-assembly1_A  TM=7.217E-01  e=1.052E-08  Streptomyces chartreusis
  3gzr-assembly1_B  TM=6.755E-01  e=4.261E-05  Caulobacter vibrioides
  4l8p-assembly1_A  TM=6.112E-01  e=2.425E-04  Peptacetobacter hiranonis DSM 13275
  4leh-assembly1_C  TM=5.336E-01  e=1.358E-04  [Clostridium] scindens ATCC 35704

InterPro domains:
  IPR009959 Polyketide cyclase SnoaL-like [PF07366] (33-148)
  IPR032710 NTF2-like domain superfamily [SSF54427] (29-153)

Radius of gyration: 21.22 Å; Cα contacts (8 Å, |Δi|>4): 720; chains: 2; bounding box: 67×51×50 Å

Solvent-accessible surface area (backbone atoms only — not comparable to full-atom values): 18366 Å² total; per-residue (Å²): 117,69,68,59,53,37,50,49,48,39,50,54,18,54,45,46,59,48,60,33,58,66,59,63,62,56,48,50,44,50,52,50,49,46,44,46,43,49,38,36,61,35,66,56,39,62,83,47,37,73,63,48,34,28,71,72,17,38,39,32,39,55,47,89,41,63,87,63,60,41,51,24,40,68,35,50,45,50,49,51,50,49,49,41,48,15,16,72,69,33,38,52,43,76,51,41,58,18,56,36,51,97,42,33,35,38,38,31,34,37,34,40,34,36,27,72,20,58,49,97,88,32,72,52,73,68,44,77,23,69,38,42,36,43,33,45,39,30,34,38,96,84,47,70,23,35,34,33,36,45,36,27,51,30,56,46,66,68,53,55,54,50,48,26,50,45,38,65,72,35,64,80,51,40,58,60,54,53,52,54,67,72,92,117,67,68,57,54,39,50,48,49,40,51,54,18,53,46,46,59,46,58,33,57,66,58,65,62,56,47,50,45,50,53,51,51,49,44,45,43,51,37,35,61,36,64,56,40,61,83,46,38,74,64,47,32,27,73,73,17,38,38,32,38,55,47,88,40,62,88,63,62,39,52,25,40,69,33,52,45,50,48,51,50,50,49,41,49,16,17,72,70,33,38,50,44,76,52,42,56,18,57,36,50,97,42,31,36,38,37,31,34,38,34,40,34,36,27,72,21,58,49,97,86,32,74,51,72,68,44,77,22,68,37,40,35,44,32,44,40,29,34,37,96,84,48,72,24,35,34,34,36,43,37,26,52,31,57,47,66,67,53,54,53,50,48,24,47,43,35,63,72,34,70,84,55,37,58,65,59,54,54,50,68,75,92